Protein AF-A0A914EEK0-F1 (afdb_monomer_lite)

Radius of gyration: 25.89 Å; chains: 1; bounding box: 64×59×65 Å

InterPro domains:
  IPR036259 MFS transporter superfamily [SSF103473] (2-181)
  IPR039672 Lactose permease-like [PTHR11328] (1-134)

Foldseek 3Di:
DVLVVLVLVLVLLVVLLVVVLVVVVVDDDDQDDDPVCV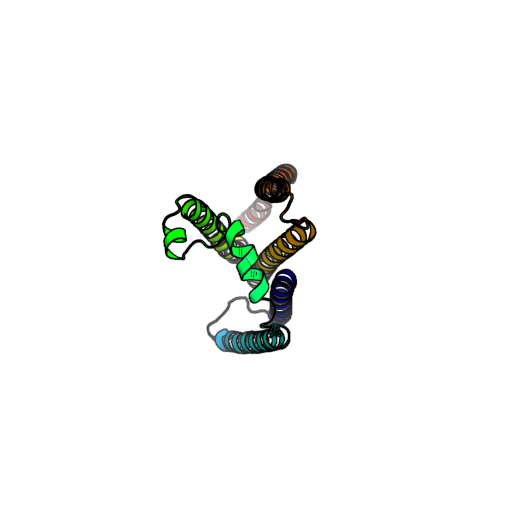VVVVVNVVVNVVSVVVSVVVVVVVPPDDPDPPVVVVVVVVCVVCVVPDDQDPVNCVVDPVNVVVVVVVVVVVVVVVVVLVVQLVCCCPVVVDGSSVSSNVSSVVVSVVSVVVSVLVVVCVVQQPPPDVVCNPVNVVVVVCCVPVVVVVVVVVVVVVVVVVVVPPPDDDPVVVVVVVVVVVVVD

Organism: NCBI:txid290746

Secondary structure (DSSP, 8-state):
-HHHHHHHHHHHHHHHHHHHHHHHTTS-S--S--GGGHHHHHHHHHHHHHHHHHHHHHHHHH------TTSHHHHHHHTTTGGGTS---HHHHTT-HHHHHHHHHHHHHHHHHHHHHHHHHHHHHHTS---HHHHHHHHHHHHHHHHHHHHHHHHHHHHH-----TT-HHHHHHHHHHHHHHHHHHHHHHHHHHHHHHHHS-----TTHHHHHHHHHTT--

pLDDT: mean 72.22, std 12.51, range [45.25, 91.31]

Sequence (221 aa):
MNSFRYGFAVLANLVVFVFMYVFLNRSDVNDEIGPLDLIHFRNMGFIVVGLGLFMDTVFYSTTREPKDGRRLSRLNSISSDTSHLARMTWRDWFSQIPFYQVGLLYTFSRLFINVSQVYFPFYITLHLGLPKESGAFVYGAMSLMDKLTNGIAYQVIELLNPNCDPKTSDECGNFYRNIMVFVPGACVVLIVLVLLTFNAAQVGIRRREARSNDRQQLITE

Structure (mmCIF, N/CA/C/O backbone):
data_AF-A0A914EEK0-F1
#
_entry.id   AF-A0A914EEK0-F1
#
loop_
_atom_site.group_PDB
_atom_site.id
_atom_site.type_symbol
_atom_site.label_atom_id
_atom_site.label_alt_id
_atom_site.label_comp_id
_atom_site.label_asym_id
_atom_site.label_entity_id
_atom_site.label_seq_id
_atom_site.pdbx_PDB_ins_code
_atom_site.Cartn_x
_atom_site.Cartn_y
_atom_site.Cartn_z
_atom_site.occupancy
_atom_site.B_iso_or_equiv
_atom_site.auth_seq_id
_atom_site.auth_comp_id
_atom_site.auth_asym_id
_atom_site.auth_atom_id
_atom_site.pdbx_PDB_model_num
ATOM 1 N N . MET A 1 1 ? 5.422 -14.873 -13.739 1.00 56.59 1 MET A N 1
ATOM 2 C CA . MET A 1 1 ? 5.526 -15.610 -12.444 1.00 56.59 1 MET A CA 1
ATOM 3 C C . MET A 1 1 ? 5.447 -14.656 -11.257 1.00 56.59 1 MET A C 1
ATOM 5 O O . MET A 1 1 ? 4.767 -14.984 -10.296 1.00 56.59 1 MET A O 1
ATOM 9 N N . ASN A 1 2 ? 6.079 -13.478 -11.319 1.00 64.06 2 ASN A N 1
ATOM 10 C CA . ASN A 1 2 ? 6.010 -12.484 -10.241 1.00 64.06 2 ASN A CA 1
ATOM 11 C C . ASN A 1 2 ? 4.595 -11.906 -10.046 1.00 64.06 2 ASN A C 1
ATOM 13 O O . ASN A 1 2 ? 4.118 -11.909 -8.916 1.00 64.06 2 ASN A O 1
ATOM 17 N N . SER A 1 3 ? 3.881 -11.531 -11.111 1.00 65.69 3 SER A N 1
ATOM 18 C CA . SER A 1 3 ? 2.456 -11.129 -11.085 1.00 65.69 3 SER A CA 1
ATOM 19 C C . SER A 1 3 ? 1.554 -12.079 -10.297 1.00 65.69 3 SER A C 1
ATOM 21 O O . SER A 1 3 ? 0.837 -11.648 -9.399 1.00 65.69 3 SER A O 1
ATOM 23 N N . PHE A 1 4 ? 1.639 -13.385 -10.566 1.00 68.44 4 PHE A N 1
ATOM 24 C CA . PHE A 1 4 ? 0.869 -14.398 -9.833 1.00 68.44 4 PHE A CA 1
ATOM 25 C C . PHE A 1 4 ? 1.185 -14.402 -8.328 1.00 68.44 4 PHE A C 1
ATOM 27 O O . PHE A 1 4 ? 0.270 -14.499 -7.514 1.00 68.44 4 PHE A O 1
ATOM 34 N N . ARG A 1 5 ? 2.459 -14.234 -7.938 1.00 71.19 5 ARG A N 1
ATOM 35 C CA . ARG A 1 5 ? 2.865 -14.152 -6.522 1.00 71.19 5 ARG A CA 1
ATOM 36 C C . ARG A 1 5 ? 2.263 -12.925 -5.829 1.00 71.19 5 ARG A C 1
ATOM 38 O O . ARG A 1 5 ? 1.743 -13.048 -4.722 1.00 71.19 5 ARG A O 1
ATOM 45 N N . TYR A 1 6 ? 2.283 -11.767 -6.490 1.00 72.31 6 TYR A N 1
ATOM 46 C CA . TYR A 1 6 ? 1.652 -10.548 -5.973 1.00 72.31 6 TYR A CA 1
ATOM 47 C C . TYR A 1 6 ? 0.123 -10.673 -5.901 1.00 72.31 6 TYR A C 1
ATOM 49 O O . TYR A 1 6 ? -0.468 -10.272 -4.901 1.00 72.31 6 TYR A O 1
ATOM 57 N N . GLY A 1 7 ? -0.513 -11.291 -6.901 1.00 73.19 7 GLY A N 1
ATOM 58 C CA . GLY A 1 7 ? -1.957 -11.537 -6.919 1.00 73.19 7 GLY A CA 1
ATOM 59 C C . GLY A 1 7 ? -2.431 -12.388 -5.737 1.00 73.19 7 GLY A C 1
ATOM 60 O O . GLY A 1 7 ? -3.391 -12.021 -5.060 1.00 73.19 7 GLY A O 1
ATOM 61 N N . PHE A 1 8 ? -1.714 -13.469 -5.415 1.00 72.00 8 PHE A N 1
ATOM 62 C CA . PHE A 1 8 ? -2.027 -14.287 -4.238 1.00 72.00 8 PHE A CA 1
ATOM 63 C C . PHE A 1 8 ? -1.824 -13.535 -2.920 1.00 72.00 8 PHE A C 1
ATOM 65 O O . PHE A 1 8 ? -2.651 -13.661 -2.018 1.00 72.00 8 PHE A O 1
ATOM 72 N N . ALA A 1 9 ? -0.779 -12.709 -2.808 1.00 70.56 9 ALA A N 1
ATOM 73 C CA . ALA A 1 9 ? -0.567 -11.887 -1.618 1.00 70.56 9 ALA A CA 1
ATOM 74 C C . ALA A 1 9 ? -1.720 -10.889 -1.403 1.00 70.56 9 ALA A C 1
ATOM 76 O O . ALA A 1 9 ? -2.194 -10.719 -0.280 1.00 70.56 9 ALA A O 1
ATOM 77 N N . VAL A 1 10 ? -2.211 -10.252 -2.467 1.00 74.44 10 VAL A N 1
ATOM 78 C CA . VAL A 1 10 ? -3.373 -9.351 -2.406 1.00 74.44 10 VAL A CA 1
ATOM 79 C C . VAL A 1 10 ? -4.637 -10.112 -1.995 1.00 74.44 10 VAL A C 1
ATOM 81 O O . VAL A 1 10 ? -5.340 -9.670 -1.086 1.00 74.44 10 VAL A O 1
ATOM 84 N N . LEU A 1 11 ? -4.888 -11.281 -2.595 1.00 77.75 11 LEU A N 1
ATOM 85 C CA . LEU A 1 11 ? -6.045 -12.122 -2.277 1.00 77.75 11 LEU A CA 1
ATOM 86 C C . LEU A 1 11 ? -6.043 -12.569 -0.809 1.00 77.75 11 LEU A C 1
ATOM 88 O O . LEU A 1 11 ? -7.063 -12.457 -0.134 1.00 77.75 11 LEU A O 1
ATOM 92 N N . ALA A 1 12 ? -4.894 -13.008 -0.291 1.00 74.69 12 ALA A N 1
ATOM 93 C CA . ALA A 1 12 ? -4.752 -13.406 1.107 1.00 74.69 12 ALA A CA 1
ATOM 94 C C . ALA A 1 12 ? -5.076 -12.247 2.064 1.00 74.69 12 ALA A C 1
ATOM 96 O O . ALA A 1 12 ? -5.812 -12.427 3.032 1.00 74.69 12 ALA A O 1
ATOM 97 N N . ASN A 1 13 ? -4.593 -11.038 1.765 1.00 76.12 13 ASN A N 1
ATOM 98 C CA . ASN A 1 13 ? -4.900 -9.855 2.567 1.00 76.12 13 ASN A CA 1
ATOM 99 C C . ASN A 1 13 ? -6.389 -9.479 2.520 1.00 76.12 13 ASN A C 1
ATOM 101 O O . ASN A 1 13 ? -6.947 -9.096 3.547 1.00 76.12 13 ASN A O 1
ATOM 105 N N . LEU A 1 14 ? -7.039 -9.628 1.362 1.00 79.25 14 LEU A N 1
ATOM 106 C CA . LEU A 1 14 ? -8.470 -9.369 1.200 1.00 79.25 14 LEU A CA 1
ATOM 107 C C . LEU A 1 14 ? -9.323 -10.366 1.995 1.00 79.25 14 LEU A C 1
ATOM 109 O O . LEU A 1 14 ? -10.253 -9.954 2.686 1.00 79.25 14 LEU A O 1
ATOM 113 N N . VAL A 1 15 ? -8.970 -11.654 1.968 1.00 78.44 15 VAL A N 1
ATOM 114 C CA . VAL A 1 15 ? -9.644 -12.688 2.772 1.00 78.44 15 VAL A CA 1
ATOM 115 C C . VAL A 1 15 ? -9.501 -12.395 4.267 1.00 78.44 15 VAL A C 1
ATOM 117 O O . VAL A 1 15 ? -10.496 -12.433 4.988 1.00 78.44 15 VAL A O 1
ATOM 120 N N . VAL A 1 16 ? -8.296 -12.042 4.730 1.00 76.56 16 VAL A N 1
ATOM 121 C CA . VAL A 1 16 ? -8.055 -11.685 6.139 1.00 76.56 16 VAL A CA 1
ATOM 122 C C . VAL A 1 16 ? -8.872 -10.457 6.552 1.00 76.56 16 VAL A C 1
ATOM 124 O O . VAL A 1 16 ? -9.467 -10.460 7.627 1.00 76.56 16 VAL A O 1
ATOM 127 N N . PHE A 1 17 ? -8.955 -9.430 5.702 1.00 76.69 17 PHE A N 1
ATOM 128 C CA . PHE A 1 17 ? -9.753 -8.237 5.990 1.00 76.69 17 PHE A CA 1
ATOM 129 C C . PHE A 1 17 ? -11.253 -8.534 6.073 1.00 76.69 17 PHE A C 1
ATOM 131 O O . PHE A 1 17 ? -11.890 -8.134 7.043 1.00 76.69 17 PHE A O 1
ATOM 138 N N . VAL A 1 18 ? -11.816 -9.247 5.089 1.00 79.69 18 VAL A N 1
ATOM 139 C CA . VAL A 1 18 ? -13.245 -9.606 5.081 1.00 79.69 18 VAL A CA 1
ATOM 140 C C . VAL A 1 18 ? -13.587 -10.438 6.313 1.00 79.69 18 VAL A C 1
ATOM 142 O O . VAL A 1 18 ? -14.597 -10.189 6.968 1.00 79.69 18 VAL A O 1
ATOM 145 N N . PHE A 1 19 ? -12.719 -11.383 6.669 1.00 75.25 19 PHE A N 1
ATOM 146 C CA . PHE A 1 19 ? -12.900 -12.203 7.858 1.00 75.25 19 PHE A CA 1
ATOM 147 C C . PHE A 1 19 ? -12.863 -11.370 9.148 1.00 75.25 19 PHE A C 1
ATOM 149 O O . PHE A 1 19 ? -13.765 -11.485 9.977 1.00 75.25 19 PHE A O 1
ATOM 156 N N . MET A 1 20 ? -11.868 -10.486 9.293 1.00 71.44 20 MET A N 1
ATOM 157 C CA . MET A 1 20 ? -11.759 -9.575 10.438 1.00 71.44 20 MET A CA 1
ATOM 158 C C . MET A 1 20 ? -12.983 -8.656 10.543 1.00 71.44 20 MET A C 1
ATOM 160 O O . MET A 1 20 ? -13.513 -8.466 11.633 1.00 71.44 20 MET A O 1
ATOM 164 N N . TYR A 1 21 ? -13.461 -8.114 9.421 1.00 73.25 21 TYR A N 1
ATOM 165 C CA . TYR A 1 21 ? -14.622 -7.225 9.378 1.00 73.25 21 TYR A CA 1
ATOM 166 C C . TYR A 1 21 ? -15.912 -7.930 9.810 1.00 73.25 21 TYR A C 1
ATOM 168 O O . TYR A 1 21 ? -16.630 -7.434 10.676 1.00 73.25 21 TYR A O 1
ATOM 176 N N . VAL A 1 22 ? -16.184 -9.115 9.253 1.00 74.50 22 VAL A N 1
ATOM 177 C CA . VAL A 1 22 ? -17.356 -9.927 9.621 1.00 74.50 22 VAL A CA 1
ATOM 178 C C . VAL A 1 22 ? -17.329 -10.291 11.105 1.00 74.50 22 VAL A C 1
ATOM 180 O O . VAL A 1 22 ? -18.378 -10.349 11.742 1.00 74.50 22 VAL A O 1
ATOM 183 N N . PHE A 1 23 ? -16.140 -10.522 11.659 1.00 69.19 23 PHE A N 1
ATOM 184 C CA . PHE A 1 23 ? -15.970 -10.855 13.065 1.00 69.19 23 PHE A CA 1
ATOM 185 C C . PHE A 1 23 ? -16.118 -9.645 14.003 1.00 69.19 23 PHE A C 1
ATOM 187 O O . PHE A 1 23 ? -16.791 -9.748 15.028 1.00 69.19 23 PHE A O 1
ATOM 194 N N . LEU A 1 24 ? -15.537 -8.494 13.651 1.00 66.44 24 LEU A N 1
ATOM 195 C CA . LEU A 1 24 ? -15.696 -7.250 14.414 1.00 66.44 24 LEU A CA 1
ATOM 196 C C . LEU A 1 24 ? -17.170 -6.840 14.474 1.00 66.44 24 LEU A C 1
ATOM 198 O O . LEU A 1 24 ? -17.679 -6.609 15.557 1.00 66.44 24 LEU A O 1
ATOM 202 N N . ASN A 1 25 ? -17.893 -6.935 13.355 1.00 67.31 25 ASN A N 1
ATOM 203 C CA . ASN A 1 25 ? -19.335 -6.669 13.302 1.00 67.31 25 ASN A CA 1
ATOM 204 C C . ASN A 1 25 ? -20.200 -7.707 14.059 1.00 67.31 25 ASN A C 1
ATOM 206 O O . ASN A 1 25 ? -21.411 -7.543 14.181 1.00 67.31 25 ASN A O 1
ATOM 210 N N . ARG A 1 26 ? -19.607 -8.818 14.522 1.00 65.56 26 ARG A N 1
ATOM 211 C CA . ARG A 1 26 ? -20.251 -9.839 15.370 1.00 65.56 26 ARG A CA 1
ATOM 212 C C . ARG A 1 26 ? -19.930 -9.657 16.859 1.00 65.56 26 ARG A C 1
ATOM 214 O O . ARG A 1 26 ? -20.478 -10.404 17.665 1.00 65.56 26 ARG A O 1
ATOM 221 N N . SER A 1 27 ? -19.032 -8.739 17.219 1.00 60.56 27 SER A N 1
ATOM 222 C CA . SER A 1 27 ? -18.606 -8.511 18.603 1.00 60.56 27 SER A CA 1
ATOM 223 C C . SER A 1 27 ? -19.516 -7.457 19.241 1.00 60.56 27 SER A C 1
ATOM 225 O O . SER A 1 27 ? -19.484 -6.292 18.873 1.00 60.56 27 SER A O 1
ATOM 227 N N . ASP A 1 28 ? -20.385 -7.886 20.150 1.00 54.97 28 ASP A N 1
ATOM 228 C CA . ASP A 1 28 ? -21.486 -7.085 20.694 1.00 54.97 28 ASP A CA 1
ATOM 229 C C . ASP A 1 28 ? -20.993 -5.941 21.617 1.00 54.97 28 ASP A C 1
ATOM 231 O O . ASP A 1 28 ? -20.327 -6.177 22.626 1.00 54.97 28 ASP A O 1
ATOM 235 N N . VAL A 1 29 ? -21.306 -4.702 21.221 1.00 54.91 29 VAL A N 1
ATOM 236 C CA . VAL A 1 29 ? -21.584 -3.471 21.998 1.00 54.91 29 VAL A CA 1
ATOM 237 C C . VAL A 1 29 ? -21.022 -3.387 23.432 1.00 54.91 29 VAL A C 1
ATOM 239 O O . VAL A 1 29 ? -21.777 -3.253 24.388 1.00 54.91 29 VAL A O 1
ATOM 242 N N . ASN A 1 30 ? -19.698 -3.370 23.608 1.00 51.66 30 ASN A N 1
ATOM 243 C CA . ASN A 1 30 ? -19.064 -2.721 24.765 1.00 51.66 30 ASN A CA 1
ATOM 244 C C . ASN A 1 30 ? -17.777 -2.017 24.308 1.00 51.66 30 ASN A C 1
ATOM 246 O O . ASN A 1 30 ? -16.864 -2.626 23.744 1.00 51.66 30 ASN A O 1
ATOM 250 N N . ASP A 1 31 ? -17.744 -0.699 24.483 1.00 56.97 31 ASP A N 1
ATOM 251 C CA . ASP A 1 31 ? -16.863 0.224 23.758 1.00 56.97 31 ASP A CA 1
ATOM 252 C C . ASP A 1 31 ? -15.428 0.334 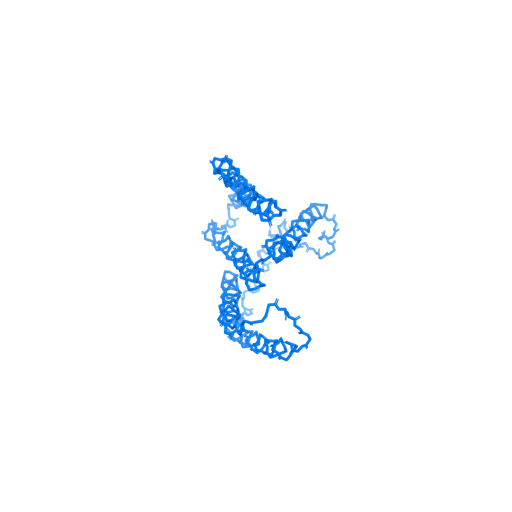24.316 1.00 56.97 31 ASP A C 1
ATOM 254 O O . ASP A 1 31 ? -14.661 1.201 23.907 1.00 56.97 31 ASP A O 1
ATOM 258 N N . GLU A 1 32 ? -15.003 -0.574 25.196 1.00 55.09 32 GLU A N 1
ATOM 259 C CA . GLU A 1 32 ? -13.646 -0.577 25.753 1.00 55.09 32 GLU A CA 1
ATOM 260 C C . GLU A 1 32 ? -13.038 -1.979 25.689 1.00 55.09 32 GLU A C 1
ATOM 262 O O . GLU A 1 32 ? -13.533 -2.920 26.304 1.00 55.09 32 GLU A O 1
ATOM 267 N N . ILE A 1 33 ? -11.951 -2.119 24.919 1.00 57.31 33 ILE A N 1
ATOM 268 C CA . ILE A 1 33 ? -11.165 -3.358 24.856 1.00 57.31 33 ILE A CA 1
ATOM 269 C C . ILE A 1 33 ? -10.532 -3.568 26.230 1.00 57.31 33 ILE A C 1
ATOM 271 O O . ILE A 1 33 ? -9.571 -2.889 26.596 1.00 57.31 33 ILE A O 1
ATOM 275 N N . GLY A 1 34 ? -11.084 -4.508 26.990 1.00 65.25 34 GLY A N 1
ATOM 276 C CA . GLY A 1 34 ? -10.555 -4.912 28.285 1.00 65.25 34 GLY A CA 1
ATOM 277 C C . GLY A 1 34 ? -9.534 -6.049 28.162 1.00 65.25 34 GLY A C 1
ATOM 278 O O . GLY A 1 34 ? -9.473 -6.743 27.147 1.00 65.25 34 GLY A O 1
ATOM 279 N N . PRO A 1 35 ? -8.775 -6.345 29.230 1.00 62.19 35 PRO A N 1
ATOM 280 C CA . PRO A 1 35 ? -7.904 -7.524 29.294 1.00 62.19 35 PRO A CA 1
ATOM 281 C C . PRO A 1 35 ? -8.668 -8.857 29.156 1.00 62.19 35 PRO A C 1
ATOM 283 O O . PRO A 1 35 ? -8.051 -9.900 28.946 1.00 62.19 35 PRO A O 1
ATOM 286 N N . LEU A 1 36 ? -10.004 -8.835 29.243 1.00 62.59 36 LEU A N 1
ATOM 287 C CA . LEU A 1 36 ? -10.874 -9.988 29.008 1.00 62.59 36 LEU A CA 1
ATOM 288 C C . LEU A 1 36 ? -10.973 -10.374 27.514 1.00 62.59 36 LEU A C 1
ATOM 290 O O . LEU A 1 36 ? -11.189 -11.545 27.205 1.00 62.59 36 LEU A O 1
ATOM 294 N N . ASP A 1 37 ? -10.708 -9.443 26.587 1.00 67.00 37 ASP A N 1
ATOM 295 C CA . ASP A 1 37 ? -10.732 -9.690 25.132 1.00 67.00 37 ASP A CA 1
ATOM 296 C C . ASP A 1 37 ? -9.499 -10.451 24.620 1.00 67.00 37 ASP A C 1
ATOM 298 O O . ASP A 1 37 ? -9.421 -10.843 23.450 1.00 67.00 37 ASP A O 1
ATOM 302 N N . LEU A 1 38 ? -8.535 -10.723 25.504 1.00 70.75 38 LEU A N 1
ATOM 303 C CA . LEU A 1 38 ? -7.314 -11.465 25.197 1.00 70.75 38 LEU A CA 1
ATOM 304 C C . LEU A 1 38 ? -7.617 -12.857 24.618 1.00 70.75 38 LEU A C 1
ATOM 306 O O . LEU A 1 38 ? -6.893 -13.349 23.750 1.00 70.75 38 LEU A O 1
ATOM 310 N N . ILE A 1 39 ? -8.706 -13.488 25.074 1.00 71.88 39 ILE A N 1
ATOM 311 C CA . ILE A 1 39 ? -9.133 -14.804 24.585 1.00 71.88 39 ILE A CA 1
ATOM 312 C C . ILE A 1 39 ? -9.591 -14.740 23.122 1.00 71.88 39 ILE A C 1
ATOM 314 O O . ILE A 1 39 ? -9.257 -15.620 22.326 1.00 71.88 39 ILE A O 1
ATOM 318 N N . HIS A 1 40 ? -10.285 -13.665 22.746 1.00 69.00 40 HIS A N 1
ATOM 319 C CA . HIS A 1 40 ? -10.754 -13.432 21.387 1.00 69.00 40 HIS A CA 1
ATOM 320 C C . HIS A 1 40 ? -9.582 -13.086 20.464 1.00 69.00 40 HIS A C 1
ATOM 322 O O . HIS A 1 40 ? -9.454 -13.681 19.394 1.00 69.00 40 HIS A O 1
ATOM 328 N N . PHE A 1 41 ? -8.654 -12.239 20.921 1.00 72.19 41 PHE A N 1
ATOM 329 C CA . PHE A 1 41 ? -7.415 -11.928 20.198 1.00 72.19 41 PHE A CA 1
ATOM 330 C C . PHE A 1 41 ? -6.540 -13.161 19.953 1.00 72.19 41 PHE A C 1
ATOM 332 O O . PHE A 1 41 ? -5.997 -13.343 18.862 1.00 72.19 41 PHE A O 1
ATOM 339 N N . ARG A 1 42 ? -6.426 -14.050 20.945 1.00 78.75 42 ARG A N 1
ATOM 340 C CA . ARG A 1 42 ? -5.666 -15.296 20.808 1.00 78.75 42 ARG A CA 1
ATOM 341 C C . ARG A 1 42 ? -6.288 -16.236 19.776 1.00 78.75 42 ARG A C 1
ATOM 343 O O . ARG A 1 42 ? -5.569 -16.777 18.937 1.00 78.75 42 ARG A O 1
ATOM 350 N N . ASN A 1 43 ? -7.610 -16.407 19.807 1.00 74.25 43 ASN A N 1
ATOM 351 C CA . ASN A 1 43 ? -8.321 -17.230 18.827 1.00 74.25 43 ASN A CA 1
ATOM 352 C C . ASN A 1 43 ? -8.193 -16.653 17.407 1.00 74.25 43 ASN A C 1
ATOM 354 O O . ASN A 1 43 ? -7.994 -17.411 16.460 1.00 74.25 43 ASN A O 1
ATOM 358 N N . MET A 1 44 ? -8.203 -15.323 17.265 1.00 70.00 44 MET A N 1
ATOM 359 C CA . MET A 1 44 ? -7.896 -14.647 15.998 1.00 70.00 44 MET A CA 1
ATOM 360 C C . MET A 1 44 ? -6.484 -14.960 15.507 1.00 70.00 44 MET A C 1
ATOM 362 O O . MET A 1 44 ? -6.306 -15.311 14.342 1.00 70.00 44 MET A O 1
ATOM 366 N N . GLY A 1 45 ? -5.488 -14.903 16.396 1.00 78.19 45 GLY A N 1
ATOM 367 C CA . GLY A 1 45 ? -4.109 -15.267 16.072 1.00 78.19 45 GLY A CA 1
ATOM 368 C C . GLY A 1 45 ? -3.998 -16.681 15.499 1.00 78.19 45 GLY A C 1
ATOM 369 O O . GLY A 1 45 ? -3.393 -16.868 14.446 1.00 78.19 45 GLY A O 1
ATOM 370 N N . PHE A 1 46 ? -4.645 -17.668 16.127 1.00 81.44 46 PHE A N 1
ATOM 371 C CA . PHE A 1 46 ? -4.646 -19.046 15.625 1.00 81.44 46 PHE A CA 1
ATOM 372 C C . PHE A 1 46 ? -5.309 -19.190 14.251 1.00 81.44 46 PHE A C 1
ATOM 374 O O . PHE A 1 46 ? -4.784 -19.910 13.403 1.00 81.44 46 PHE A O 1
ATOM 381 N N . ILE A 1 47 ? -6.421 -18.491 14.004 1.00 77.94 47 ILE A N 1
ATOM 382 C CA . ILE A 1 47 ? -7.108 -18.523 12.703 1.00 77.94 47 ILE A CA 1
ATOM 383 C C . ILE A 1 47 ? -6.233 -17.900 11.611 1.00 77.94 47 ILE A C 1
ATOM 385 O O . ILE A 1 47 ? -6.070 -18.493 10.546 1.00 77.94 47 ILE A O 1
ATOM 389 N N . VAL A 1 48 ? -5.638 -16.733 11.877 1.00 78.69 48 VAL A N 1
ATOM 390 C CA . VAL A 1 48 ? -4.757 -16.041 10.923 1.00 78.69 48 VAL A CA 1
ATOM 391 C C . VAL A 1 48 ? -3.532 -16.894 10.599 1.00 78.69 48 VAL A C 1
ATOM 393 O O . VAL A 1 48 ? -3.176 -17.030 9.430 1.00 78.69 48 VAL A O 1
ATOM 396 N N . VAL A 1 49 ? -2.918 -17.517 11.609 1.00 84.69 49 VAL A N 1
ATOM 397 C CA . VAL A 1 49 ? -1.788 -18.435 11.414 1.00 84.69 49 VAL A CA 1
ATOM 398 C C . VAL A 1 49 ? -2.214 -19.659 10.604 1.00 84.69 49 VAL A C 1
ATOM 400 O O . VAL A 1 49 ? -1.545 -19.997 9.631 1.00 84.69 49 VAL A O 1
ATOM 403 N N . GLY A 1 50 ? -3.340 -20.293 10.943 1.00 84.62 50 GLY A N 1
ATOM 404 C CA . GLY A 1 50 ? -3.856 -21.453 10.212 1.00 84.62 50 GLY A CA 1
ATOM 405 C C . GLY A 1 50 ? -4.139 -21.147 8.739 1.00 84.62 50 GLY A C 1
ATOM 406 O O . GLY A 1 50 ? -3.721 -21.897 7.859 1.00 84.62 50 GLY A O 1
ATOM 407 N N . LEU A 1 51 ? -4.778 -20.008 8.455 1.00 79.62 51 LEU A N 1
ATOM 408 C CA . LEU A 1 51 ? -5.038 -19.553 7.089 1.00 79.62 51 LEU A CA 1
ATOM 409 C C . LEU A 1 51 ? -3.741 -19.198 6.342 1.00 79.62 51 LEU A C 1
ATOM 411 O O . LEU A 1 51 ? -3.609 -19.513 5.159 1.00 79.62 51 LEU A O 1
ATOM 415 N N . GLY A 1 52 ? -2.780 -18.572 7.026 1.00 78.94 52 GLY A N 1
ATOM 416 C CA . GLY A 1 52 ? -1.463 -18.258 6.473 1.00 78.94 52 GLY A CA 1
ATOM 417 C C . GLY A 1 52 ? -0.697 -19.514 6.057 1.00 78.94 52 GLY A C 1
ATOM 418 O O . GLY A 1 52 ? -0.214 -19.586 4.931 1.00 78.94 52 GLY A O 1
ATOM 419 N N . LEU A 1 53 ? -0.666 -20.533 6.920 1.00 84.19 53 LEU A N 1
ATOM 420 C CA . LEU A 1 53 ? -0.043 -21.831 6.633 1.00 84.19 53 LEU A CA 1
ATOM 421 C C . LEU A 1 53 ? -0.748 -22.573 5.493 1.00 84.19 53 LEU A C 1
ATOM 423 O O . LEU A 1 53 ? -0.092 -23.187 4.649 1.00 84.19 53 LEU A O 1
ATOM 427 N N . PHE A 1 54 ? -2.079 -22.494 5.435 1.00 84.12 54 PHE A N 1
ATOM 428 C CA . PHE A 1 54 ? -2.848 -23.051 4.327 1.00 84.12 54 PHE A CA 1
ATOM 429 C C . PHE A 1 54 ? -2.454 -22.403 2.992 1.00 84.12 54 PHE A C 1
ATOM 431 O O . PHE A 1 54 ? -2.133 -23.109 2.035 1.00 84.12 54 PHE A O 1
ATOM 438 N N . MET A 1 55 ? -2.408 -21.068 2.936 1.00 76.56 55 MET A N 1
ATOM 439 C CA . MET A 1 55 ? -2.017 -20.346 1.721 1.00 76.56 55 MET A CA 1
ATOM 440 C C . MET A 1 55 ? -0.554 -20.581 1.333 1.00 76.56 55 MET A C 1
ATOM 442 O O . MET A 1 55 ? -0.265 -20.733 0.147 1.00 76.56 55 MET A O 1
ATOM 446 N N . ASP A 1 56 ? 0.356 -20.677 2.303 1.00 78.81 56 ASP A N 1
ATOM 447 C CA . ASP A 1 56 ? 1.764 -21.010 2.055 1.00 78.81 56 ASP A CA 1
ATOM 448 C C . ASP A 1 56 ? 1.917 -22.419 1.456 1.00 78.81 56 ASP A C 1
ATOM 450 O O . ASP A 1 56 ? 2.625 -22.619 0.469 1.00 78.81 56 ASP A O 1
ATOM 454 N N . THR A 1 57 ? 1.147 -23.389 1.957 1.00 82.69 57 THR A N 1
ATOM 455 C CA . THR A 1 57 ? 1.125 -24.760 1.418 1.00 82.69 57 THR A CA 1
ATOM 456 C C . THR A 1 57 ? 0.607 -24.797 -0.023 1.00 82.69 57 THR A C 1
ATOM 458 O O . THR A 1 57 ? 1.173 -25.489 -0.879 1.00 82.69 57 THR A O 1
ATOM 461 N N . VAL A 1 58 ? -0.451 -24.032 -0.323 1.00 81.94 58 VAL A N 1
ATOM 462 C CA . VAL A 1 58 ? -0.978 -23.876 -1.691 1.00 81.94 58 VAL A CA 1
ATOM 463 C C . VAL A 1 58 ? 0.077 -23.252 -2.600 1.00 81.94 58 VAL A C 1
ATOM 465 O O . VAL A 1 58 ? 0.278 -23.726 -3.722 1.00 81.94 58 VAL A O 1
ATOM 468 N N . PHE A 1 59 ? 0.785 -22.229 -2.121 1.00 74.69 59 PHE A N 1
ATOM 469 C CA . PHE A 1 59 ? 1.843 -21.574 -2.875 1.00 74.69 59 PHE A CA 1
ATOM 470 C C . PHE A 1 59 ? 2.994 -22.529 -3.178 1.00 74.69 59 PHE A C 1
ATOM 472 O O . PHE A 1 59 ? 3.325 -22.700 -4.347 1.00 74.69 59 PHE A O 1
ATOM 479 N N . TYR A 1 60 ? 3.523 -23.218 -2.163 1.00 78.62 60 TYR A N 1
ATOM 480 C CA . TYR A 1 60 ? 4.582 -24.216 -2.315 1.00 78.62 60 TYR A CA 1
ATOM 481 C C . TYR A 1 60 ? 4.198 -25.306 -3.325 1.00 78.62 60 TYR A C 1
ATOM 483 O O . TYR A 1 60 ? 4.995 -25.676 -4.186 1.00 78.62 60 TYR A O 1
ATOM 491 N N . SER A 1 61 ? 2.946 -25.766 -3.272 1.00 78.56 61 SER A N 1
ATOM 492 C CA . SER A 1 61 ? 2.426 -26.781 -4.195 1.00 78.56 61 SER A CA 1
ATOM 493 C C . SER A 1 61 ? 2.269 -26.259 -5.631 1.00 78.56 61 SER A C 1
ATOM 495 O O . SER A 1 61 ? 2.467 -27.012 -6.586 1.00 78.56 61 SER A O 1
ATOM 497 N N . THR A 1 62 ? 1.929 -24.976 -5.795 1.00 75.94 62 THR A N 1
ATOM 498 C CA . THR A 1 62 ? 1.679 -24.335 -7.099 1.00 75.94 62 THR A CA 1
ATOM 499 C C . THR A 1 62 ? 2.971 -23.885 -7.778 1.00 75.94 62 THR A C 1
ATOM 501 O O . THR A 1 62 ? 3.119 -24.038 -8.992 1.00 75.94 62 THR A O 1
ATOM 504 N N . THR A 1 63 ? 3.945 -23.368 -7.025 1.00 72.50 63 THR A N 1
ATOM 505 C CA . THR A 1 63 ? 5.277 -23.040 -7.547 1.00 72.50 63 THR A CA 1
ATOM 506 C C . THR A 1 63 ? 6.124 -24.301 -7.675 1.00 72.50 63 THR A C 1
ATOM 508 O O . THR A 1 63 ? 7.100 -24.495 -6.956 1.00 72.50 63 THR A O 1
ATOM 511 N N . ARG A 1 64 ? 5.774 -25.170 -8.628 1.00 58.16 64 ARG A N 1
ATOM 512 C CA . ARG A 1 64 ? 6.696 -26.206 -9.097 1.00 58.16 64 ARG A CA 1
ATOM 513 C C . ARG A 1 64 ? 7.801 -25.550 -9.910 1.00 58.16 64 ARG A C 1
ATOM 515 O O . ARG A 1 64 ? 7.578 -25.079 -11.023 1.00 58.16 64 ARG A O 1
ATOM 522 N N . GLU A 1 65 ? 8.998 -25.531 -9.345 1.00 61.00 65 GLU A N 1
ATOM 523 C CA . GLU A 1 65 ? 10.188 -25.072 -10.050 1.00 61.00 65 GLU A CA 1
ATOM 524 C C . GLU A 1 65 ? 10.494 -26.012 -11.236 1.00 61.00 65 GLU A C 1
ATOM 526 O O . GLU A 1 65 ? 10.510 -27.238 -11.063 1.00 61.00 65 GLU A O 1
ATOM 531 N N . PRO A 1 66 ? 10.723 -25.483 -12.454 1.00 59.53 66 PRO A N 1
ATOM 532 C CA . PRO A 1 66 ? 11.074 -26.306 -13.604 1.00 59.53 66 PRO A CA 1
ATOM 533 C C . PRO A 1 66 ? 12.469 -26.918 -13.406 1.00 59.53 66 PRO A C 1
ATOM 535 O O . PRO A 1 66 ? 13.489 -26.236 -13.483 1.00 59.53 66 PRO A O 1
ATOM 538 N N . LYS A 1 67 ? 12.512 -28.234 -13.172 1.00 61.75 67 LYS A N 1
ATOM 539 C CA . LYS A 1 67 ? 13.740 -29.041 -13.157 1.00 61.75 67 LYS A CA 1
ATOM 540 C C . LYS A 1 67 ? 14.217 -29.280 -14.590 1.00 61.75 67 LYS A C 1
ATOM 542 O O . LYS A 1 67 ? 13.967 -30.349 -15.136 1.00 61.75 67 LYS A O 1
ATOM 547 N N . ASP A 1 68 ? 14.885 -28.311 -15.211 1.00 50.91 68 ASP A N 1
ATOM 548 C CA . ASP A 1 68 ? 15.496 -28.549 -16.524 1.00 50.91 68 ASP A CA 1
ATOM 549 C C . ASP A 1 68 ? 16.935 -28.019 -16.600 1.00 50.91 68 ASP A C 1
ATOM 551 O O . ASP A 1 68 ? 17.212 -26.866 -16.934 1.00 50.91 68 ASP A O 1
ATOM 555 N N . GLY A 1 69 ? 17.884 -28.912 -16.300 1.00 54.34 69 GLY A N 1
ATOM 556 C CA . GLY A 1 69 ? 19.333 -28.690 -16.391 1.00 54.34 69 GLY A CA 1
ATOM 557 C C . GLY A 1 69 ? 19.874 -28.569 -17.823 1.00 54.34 69 GLY A C 1
ATOM 558 O O . GLY A 1 69 ? 21.085 -28.564 -18.019 1.00 54.34 69 GLY A O 1
ATOM 559 N N . ARG A 1 70 ? 19.011 -28.460 -18.843 1.00 48.47 70 ARG A N 1
ATOM 560 C CA . ARG A 1 70 ? 19.405 -28.412 -20.264 1.00 48.47 70 ARG A CA 1
ATOM 561 C C . ARG A 1 70 ? 19.619 -26.995 -20.817 1.00 48.47 70 ARG A C 1
ATOM 563 O O . ARG A 1 70 ? 20.163 -26.840 -21.906 1.00 48.47 70 ARG A O 1
ATOM 570 N N . ARG A 1 71 ? 19.225 -25.951 -20.074 1.00 50.06 71 ARG A N 1
ATOM 571 C CA . ARG A 1 71 ? 19.340 -24.534 -20.492 1.00 50.06 71 ARG A CA 1
ATOM 572 C C . ARG A 1 71 ? 20.684 -23.881 -20.125 1.00 50.06 71 ARG A C 1
ATOM 574 O O . ARG A 1 71 ? 21.012 -22.831 -20.670 1.00 50.06 71 ARG A O 1
ATOM 581 N N . LEU A 1 72 ? 21.471 -24.512 -19.248 1.00 51.81 72 LEU A N 1
ATOM 582 C CA . LEU A 1 72 ? 22.735 -23.979 -18.718 1.00 51.81 72 LEU A CA 1
ATOM 583 C C . LEU A 1 72 ? 23.855 -23.923 -19.778 1.00 51.81 72 LEU A C 1
ATOM 585 O O . LEU A 1 72 ? 24.652 -22.991 -19.788 1.00 51.81 72 LEU A O 1
ATOM 589 N N . SER A 1 73 ? 23.875 -24.857 -20.735 1.00 45.88 73 SER A N 1
ATOM 590 C CA . SER A 1 73 ? 24.943 -24.941 -21.746 1.00 45.88 73 SER A CA 1
ATOM 591 C C . SER A 1 73 ? 24.868 -23.867 -22.842 1.00 45.88 73 SER A C 1
ATOM 593 O O . SER A 1 73 ? 25.897 -23.535 -23.417 1.00 45.88 73 SER A O 1
ATOM 595 N N . ARG A 1 74 ? 23.689 -23.281 -23.117 1.00 49.81 74 ARG A N 1
ATOM 596 C CA . ARG A 1 74 ? 23.548 -22.135 -24.050 1.00 49.81 74 ARG A CA 1
ATOM 597 C C . ARG A 1 74 ? 23.687 -20.773 -23.366 1.00 49.81 74 ARG A C 1
ATOM 599 O O . ARG A 1 74 ? 23.890 -19.772 -24.041 1.00 49.81 74 ARG A O 1
ATOM 606 N N . LEU A 1 75 ? 23.587 -20.732 -22.038 1.00 51.91 75 LEU A N 1
ATOM 607 C CA . LEU A 1 75 ? 23.809 -19.516 -21.255 1.00 51.91 75 LEU A CA 1
ATOM 608 C C . LEU A 1 75 ? 25.301 -19.186 -21.141 1.00 51.91 75 LEU A C 1
ATOM 610 O O . LEU A 1 75 ? 25.639 -18.013 -21.146 1.00 51.91 75 LEU A O 1
ATOM 614 N N . ASN A 1 76 ? 26.200 -20.178 -21.147 1.00 51.47 76 ASN A N 1
ATOM 615 C CA . ASN A 1 76 ? 27.647 -19.925 -21.099 1.00 51.47 76 ASN A CA 1
ATOM 616 C C . ASN A 1 76 ? 28.206 -19.226 -22.352 1.00 51.47 76 ASN A C 1
ATOM 618 O O . ASN A 1 76 ? 29.174 -18.486 -22.224 1.00 51.47 76 ASN A O 1
ATOM 622 N N . SER A 1 77 ? 27.603 -19.401 -23.534 1.00 46.28 77 SER A N 1
ATOM 623 C CA . SER A 1 77 ? 28.019 -18.683 -24.752 1.00 46.28 77 SER A CA 1
ATOM 624 C C . SER A 1 77 ? 27.375 -17.300 -24.898 1.00 46.28 77 SER A C 1
ATOM 626 O O . SER A 1 77 ? 27.882 -16.476 -25.640 1.00 46.28 77 SER A O 1
ATOM 628 N N . ILE A 1 78 ? 26.261 -17.041 -24.203 1.00 53.75 78 ILE A N 1
ATOM 629 C CA . ILE A 1 78 ? 25.615 -15.715 -24.128 1.00 53.75 78 ILE A CA 1
ATOM 630 C C . ILE A 1 78 ? 26.198 -14.892 -22.964 1.00 53.75 78 ILE A C 1
ATOM 632 O O . ILE A 1 78 ? 26.154 -13.668 -22.977 1.00 53.75 78 ILE A O 1
ATOM 636 N N . SER A 1 79 ? 26.793 -15.555 -21.969 1.00 49.47 79 SER A N 1
ATOM 637 C CA . SER A 1 79 ? 27.340 -14.922 -20.768 1.00 49.47 79 SER A CA 1
ATOM 638 C C . SER A 1 79 ? 28.646 -14.150 -20.998 1.00 49.47 79 SER A C 1
ATOM 640 O O . SER A 1 79 ? 29.039 -13.406 -20.098 1.00 49.47 79 SER A O 1
ATOM 642 N N . SER A 1 80 ? 29.318 -14.292 -22.148 1.00 49.97 80 SER A N 1
ATOM 643 C CA . SER A 1 80 ? 30.506 -13.487 -22.471 1.00 49.97 80 SER A CA 1
ATOM 644 C C . SER A 1 80 ? 30.144 -12.046 -22.836 1.00 49.97 80 SER A C 1
ATOM 646 O O . SER A 1 80 ? 30.808 -11.132 -22.355 1.00 49.97 80 SER A O 1
ATOM 648 N N . ASP A 1 81 ? 29.043 -11.826 -23.564 1.00 49.16 81 ASP A N 1
ATOM 649 C CA . ASP A 1 81 ? 28.671 -10.492 -24.066 1.00 49.16 81 ASP A CA 1
ATOM 650 C C . ASP A 1 81 ? 27.706 -9.734 -23.130 1.00 49.16 81 ASP A C 1
ATOM 652 O O . ASP A 1 81 ? 27.693 -8.506 -23.106 1.00 49.16 81 ASP A O 1
ATOM 656 N N . THR A 1 82 ? 26.961 -10.432 -22.260 1.00 50.75 82 THR A N 1
ATOM 657 C CA . THR A 1 82 ? 26.151 -9.810 -21.183 1.00 50.75 82 THR A CA 1
ATOM 658 C C . THR A 1 82 ? 26.927 -9.518 -19.893 1.00 50.75 82 THR A C 1
ATOM 660 O O . THR A 1 82 ? 26.353 -9.021 -18.920 1.00 50.75 82 THR A O 1
ATOM 663 N N . SER A 1 83 ? 28.229 -9.812 -19.863 1.00 45.25 83 SER A N 1
ATOM 664 C CA . SER A 1 83 ? 29.121 -9.525 -18.729 1.00 45.25 83 SER A CA 1
ATOM 665 C C . SER A 1 83 ? 29.161 -8.033 -18.357 1.00 45.25 83 SER A C 1
ATOM 667 O O . SER A 1 83 ? 29.396 -7.700 -17.198 1.00 45.25 83 SER A O 1
ATOM 669 N N . HIS A 1 84 ? 28.816 -7.142 -19.293 1.00 46.03 84 HIS A N 1
ATOM 670 C CA . HIS A 1 84 ? 28.715 -5.702 -19.051 1.00 46.03 84 HIS A CA 1
ATOM 671 C C . HIS A 1 84 ? 27.390 -5.232 -18.416 1.00 46.03 84 HIS A C 1
ATOM 673 O O . HIS A 1 84 ? 27.322 -4.078 -17.997 1.00 46.03 84 HIS A O 1
ATOM 679 N N . LEU A 1 85 ? 26.350 -6.081 -18.313 1.00 51.44 85 LEU A N 1
ATOM 680 C CA . LEU A 1 85 ? 25.032 -5.666 -17.796 1.00 51.44 85 LEU A CA 1
ATOM 681 C C . LEU A 1 85 ? 24.544 -6.332 -16.501 1.00 51.44 85 LEU A C 1
ATOM 683 O O . LEU A 1 85 ? 23.724 -5.712 -15.829 1.00 51.44 85 LEU A O 1
ATOM 687 N N . ALA A 1 86 ? 24.971 -7.534 -16.090 1.00 59.06 86 ALA A N 1
ATOM 688 C CA . ALA A 1 86 ? 24.365 -8.124 -14.883 1.00 59.06 86 ALA A CA 1
ATOM 689 C C . ALA A 1 86 ? 25.139 -9.281 -14.231 1.00 59.06 86 ALA A C 1
ATOM 691 O O . ALA A 1 86 ? 24.829 -10.451 -14.450 1.00 59.06 86 ALA A O 1
ATOM 692 N N . ARG A 1 87 ? 26.039 -8.953 -13.297 1.00 53.69 87 ARG A N 1
ATOM 693 C CA . ARG A 1 87 ? 26.147 -9.659 -12.003 1.00 53.69 87 ARG A CA 1
ATOM 694 C C . ARG A 1 87 ? 26.995 -8.836 -11.039 1.00 53.69 87 ARG A C 1
ATOM 696 O O . ARG A 1 87 ? 28.176 -9.096 -10.855 1.00 53.69 87 ARG A O 1
ATOM 703 N N . MET A 1 88 ? 26.385 -7.828 -10.420 1.00 60.12 88 MET A N 1
ATOM 704 C CA . MET A 1 88 ? 27.046 -7.143 -9.313 1.00 60.12 88 MET A CA 1
ATOM 705 C C . MET A 1 88 ? 27.186 -8.109 -8.143 1.00 60.12 88 MET A C 1
ATOM 707 O O . MET A 1 88 ? 26.199 -8.686 -7.672 1.00 60.12 88 MET A O 1
ATOM 711 N N . THR A 1 89 ? 28.417 -8.304 -7.689 1.00 73.56 89 THR A N 1
ATOM 712 C CA . THR A 1 89 ? 28.704 -9.100 -6.501 1.00 73.56 89 THR A CA 1
ATOM 713 C C . THR A 1 89 ? 28.056 -8.423 -5.292 1.00 73.56 89 THR A C 1
ATOM 715 O O . THR A 1 89 ? 27.936 -7.202 -5.254 1.00 73.56 89 THR A O 1
ATOM 718 N N . TRP A 1 90 ? 27.629 -9.177 -4.274 1.00 65.50 90 TRP A N 1
ATOM 719 C CA . TRP A 1 90 ? 26.959 -8.608 -3.087 1.00 65.50 90 TRP A CA 1
ATOM 720 C C . TRP A 1 90 ? 27.777 -7.493 -2.406 1.00 65.50 90 TRP A C 1
ATOM 722 O O . TRP A 1 90 ? 27.208 -6.564 -1.850 1.00 65.50 90 TRP A O 1
ATOM 732 N N . ARG A 1 91 ? 29.113 -7.541 -2.518 1.00 72.19 91 ARG A N 1
ATOM 733 C CA . ARG A 1 91 ? 30.023 -6.484 -2.050 1.00 72.19 91 ARG A CA 1
ATOM 734 C C . ARG A 1 91 ? 30.028 -5.237 -2.941 1.00 72.19 91 ARG A C 1
ATOM 736 O O . ARG A 1 91 ? 30.137 -4.136 -2.415 1.00 72.19 91 ARG A O 1
ATOM 743 N N . ASP A 1 92 ? 29.848 -5.399 -4.248 1.00 71.00 92 ASP A N 1
ATOM 744 C CA . ASP A 1 92 ? 29.792 -4.281 -5.199 1.00 71.00 92 ASP A CA 1
ATOM 745 C C . ASP A 1 92 ? 28.498 -3.483 -5.032 1.00 71.00 92 ASP A C 1
ATOM 747 O O . ASP A 1 92 ? 28.511 -2.260 -5.138 1.00 71.00 92 ASP A O 1
ATOM 751 N N . TRP A 1 93 ? 27.400 -4.155 -4.662 1.00 68.44 93 TRP A N 1
ATOM 752 C CA . TRP A 1 93 ? 26.139 -3.503 -4.294 1.00 68.44 93 TRP A CA 1
ATOM 753 C C . TRP A 1 93 ? 26.314 -2.490 -3.155 1.00 68.44 93 TRP A C 1
ATOM 755 O O . TRP A 1 93 ? 25.790 -1.381 -3.236 1.00 68.44 93 TRP A O 1
ATOM 765 N N . PHE A 1 94 ? 27.094 -2.831 -2.123 1.00 75.81 94 PHE A N 1
ATOM 766 C CA . PHE A 1 94 ? 27.355 -1.929 -0.994 1.00 75.81 94 PHE A CA 1
ATOM 767 C C . PHE A 1 94 ? 28.319 -0.784 -1.316 1.00 75.81 94 PHE A C 1
ATOM 769 O O . PHE A 1 94 ? 28.470 0.120 -0.497 1.00 75.81 94 PHE A O 1
ATOM 776 N N . SER A 1 95 ? 28.978 -0.790 -2.473 1.00 77.00 95 SER A N 1
ATOM 777 C CA . SER A 1 95 ? 29.912 0.276 -2.850 1.00 77.00 95 SER A CA 1
ATOM 778 C C . SER A 1 95 ? 29.253 1.369 -3.702 1.00 77.00 95 SER A C 1
ATOM 780 O O . SER A 1 95 ? 29.811 2.450 -3.877 1.00 77.00 95 SER A O 1
ATOM 782 N N . GLN A 1 96 ? 28.037 1.138 -4.203 1.00 78.81 96 GLN A N 1
ATOM 783 C CA . GLN A 1 96 ? 27.361 2.084 -5.087 1.00 78.81 96 GLN A CA 1
ATOM 784 C C . GLN A 1 96 ? 26.576 3.155 -4.321 1.00 78.81 96 GLN A C 1
ATOM 786 O O . GLN A 1 96 ? 25.576 2.877 -3.668 1.00 78.81 96 GLN A O 1
ATOM 791 N N . ILE A 1 97 ? 26.971 4.421 -4.476 1.00 80.50 97 ILE A N 1
ATOM 792 C CA . ILE A 1 97 ? 26.275 5.584 -3.891 1.00 80.50 97 ILE A CA 1
ATOM 793 C C . ILE A 1 97 ? 24.786 5.677 -4.309 1.00 80.50 97 ILE A C 1
ATOM 795 O O . ILE A 1 97 ? 23.952 5.921 -3.432 1.00 80.50 97 ILE A O 1
ATOM 799 N N . PRO A 1 98 ? 24.396 5.439 -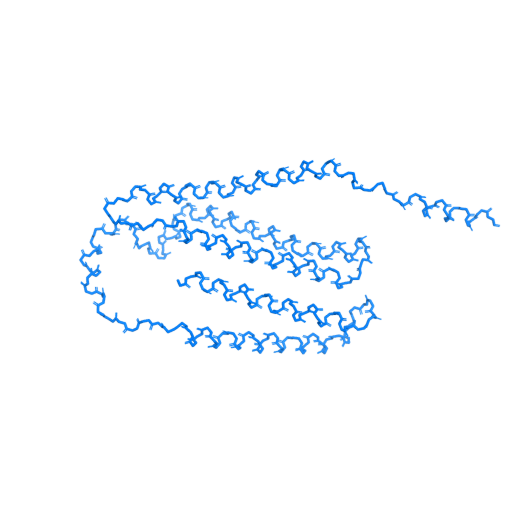5.582 1.00 80.69 98 PRO A N 1
ATOM 800 C CA . PRO A 1 98 ? 22.987 5.498 -5.994 1.00 80.69 98 PRO A CA 1
ATOM 801 C C . PRO A 1 98 ? 22.087 4.489 -5.267 1.00 80.69 98 PRO A C 1
ATOM 803 O O . PRO A 1 98 ? 20.915 4.770 -5.019 1.00 80.69 98 PRO A O 1
ATOM 806 N N . PHE A 1 99 ? 22.634 3.335 -4.868 1.00 82.94 99 PHE A N 1
ATOM 807 C CA . PHE A 1 99 ? 21.901 2.323 -4.108 1.00 82.94 99 PHE A CA 1
ATOM 808 C C . PHE A 1 99 ? 21.451 2.861 -2.744 1.00 82.94 99 PHE A C 1
ATOM 810 O O . PHE A 1 99 ? 20.290 2.698 -2.366 1.00 82.94 99 PHE A O 1
ATOM 817 N N . TYR A 1 100 ? 22.330 3.580 -2.039 1.00 86.06 100 TYR A N 1
ATOM 818 C CA . TYR A 1 100 ? 21.988 4.199 -0.758 1.00 86.06 100 TYR A CA 1
ATOM 819 C C . TYR A 1 100 ? 20.965 5.321 -0.907 1.00 86.06 100 TYR A C 1
ATOM 821 O O . TYR A 1 100 ? 20.085 5.434 -0.062 1.00 86.06 100 TYR A O 1
ATOM 829 N N . GLN A 1 101 ? 21.032 6.125 -1.974 1.00 83.81 101 GLN A N 1
ATOM 830 C CA . GLN A 1 101 ? 20.051 7.191 -2.213 1.00 83.81 101 GLN A CA 1
ATOM 831 C C . GLN A 1 101 ? 18.640 6.624 -2.410 1.00 83.81 101 GLN A C 1
ATOM 833 O O . GLN A 1 101 ? 17.698 7.077 -1.759 1.00 83.81 101 GLN A O 1
ATOM 838 N N . VAL A 1 102 ? 18.500 5.593 -3.249 1.00 85.38 102 VAL A N 1
ATOM 839 C CA . VAL A 1 102 ? 17.212 4.919 -3.476 1.00 85.38 102 VAL A CA 1
ATOM 840 C C . VAL A 1 102 ? 16.744 4.192 -2.214 1.00 85.38 102 VAL A C 1
ATOM 842 O O . VAL A 1 102 ? 15.574 4.290 -1.849 1.00 85.38 102 VAL A O 1
ATOM 845 N N . GLY A 1 103 ? 17.649 3.506 -1.510 1.00 85.88 103 GLY A N 1
ATOM 846 C CA . GLY A 1 103 ? 17.333 2.807 -0.263 1.00 85.88 103 GLY A CA 1
ATOM 847 C C . GLY A 1 103 ? 16.880 3.751 0.853 1.00 85.88 103 GLY A C 1
ATOM 848 O O . GLY A 1 103 ? 15.903 3.469 1.549 1.00 85.88 103 GLY A O 1
ATOM 849 N N . LEU A 1 104 ? 17.543 4.898 0.995 1.00 88.88 104 LEU A N 1
ATOM 850 C CA . LEU A 1 104 ? 17.200 5.931 1.967 1.00 88.88 104 LEU A CA 1
ATOM 851 C C . LEU A 1 104 ? 15.856 6.577 1.624 1.00 88.88 104 LEU A C 1
ATOM 853 O O . LEU A 1 104 ? 14.995 6.664 2.498 1.00 88.88 104 LEU A O 1
ATOM 857 N N . LEU A 1 105 ? 15.633 6.940 0.356 1.00 87.75 105 LEU A N 1
ATOM 858 C CA . LEU A 1 105 ? 14.347 7.463 -0.111 1.00 87.75 105 LEU A CA 1
ATOM 859 C C . LEU A 1 105 ? 13.209 6.476 0.181 1.00 87.75 105 LEU A C 1
ATOM 861 O O . LEU A 1 105 ? 12.215 6.843 0.803 1.00 87.75 105 LEU A O 1
ATOM 865 N N . TYR A 1 106 ? 13.392 5.206 -0.186 1.00 85.69 106 TYR A N 1
ATOM 866 C CA . TYR A 1 106 ? 12.429 4.143 0.092 1.00 85.69 106 TYR A CA 1
ATOM 867 C C . TYR A 1 106 ? 12.163 3.973 1.595 1.00 85.69 106 TYR A C 1
ATOM 869 O O . TYR A 1 106 ? 11.014 3.808 2.005 1.00 85.69 106 TYR A O 1
ATOM 877 N N . THR A 1 107 ? 13.202 4.056 2.429 1.00 91.00 107 THR A N 1
ATOM 878 C CA . THR A 1 107 ? 13.074 3.943 3.890 1.00 91.00 107 THR A CA 1
ATOM 879 C C . THR A 1 107 ? 12.266 5.098 4.476 1.00 91.00 107 THR A C 1
ATOM 881 O O . THR A 1 107 ? 11.364 4.861 5.279 1.00 91.00 107 THR A O 1
ATOM 884 N N . PHE A 1 108 ? 12.516 6.336 4.045 1.00 89.31 108 PHE A N 1
ATOM 885 C CA . PHE A 1 108 ? 11.721 7.489 4.477 1.00 89.31 108 PHE A CA 1
ATOM 886 C C . PHE A 1 108 ? 10.264 7.391 4.020 1.00 89.31 108 PHE A C 1
ATOM 888 O O . PHE A 1 108 ? 9.360 7.641 4.818 1.00 89.31 108 PHE A O 1
ATOM 895 N N . SER A 1 109 ? 10.012 6.957 2.781 1.00 89.06 109 SER A N 1
ATOM 896 C CA . SER A 1 109 ? 8.648 6.703 2.303 1.00 89.06 109 SER A CA 1
ATOM 897 C C . SER A 1 109 ? 7.940 5.638 3.146 1.00 89.06 109 SER A C 1
ATOM 899 O O . SER A 1 109 ? 6.789 5.823 3.538 1.00 89.06 109 SER A O 1
ATOM 901 N N . ARG A 1 110 ? 8.633 4.544 3.491 1.00 87.88 110 ARG A N 1
ATOM 902 C CA . ARG A 1 110 ? 8.102 3.496 4.377 1.00 87.88 110 ARG A CA 1
ATOM 903 C C . ARG A 1 110 ? 7.798 4.022 5.772 1.00 87.88 110 ARG A C 1
ATOM 905 O O . ARG A 1 110 ? 6.745 3.701 6.312 1.00 87.88 110 ARG A O 1
ATOM 912 N N . LEU A 1 111 ? 8.687 4.835 6.340 1.00 91.19 111 LEU A N 1
ATOM 913 C CA . LEU A 1 111 ? 8.472 5.450 7.645 1.00 91.19 111 LEU A CA 1
ATOM 914 C C . LEU A 1 111 ? 7.215 6.323 7.636 1.00 91.19 111 LEU A C 1
ATOM 916 O O . LEU A 1 111 ? 6.374 6.178 8.518 1.00 91.19 111 LEU A O 1
ATOM 920 N N . PHE A 1 112 ? 7.057 7.169 6.617 1.00 90.69 112 PHE A N 1
ATOM 921 C CA . PHE A 1 112 ? 5.874 8.011 6.466 1.00 90.69 112 PHE A CA 1
ATOM 922 C C . PHE A 1 112 ? 4.587 7.179 6.392 1.00 90.69 112 PHE A C 1
ATOM 924 O O . PHE A 1 112 ? 3.670 7.409 7.176 1.00 90.69 112 PHE A O 1
ATOM 931 N N . ILE A 1 113 ? 4.546 6.163 5.519 1.00 88.56 113 ILE A N 1
ATOM 932 C CA . ILE A 1 113 ? 3.377 5.282 5.372 1.00 88.56 113 ILE A CA 1
ATOM 933 C C . ILE A 1 113 ? 3.044 4.591 6.697 1.00 88.56 113 ILE A C 1
ATOM 935 O O . ILE A 1 113 ? 1.882 4.578 7.100 1.00 88.56 113 ILE A O 1
ATOM 939 N N . ASN A 1 114 ? 4.049 4.060 7.397 1.00 88.00 114 ASN A N 1
ATOM 940 C CA . ASN A 1 114 ? 3.855 3.381 8.677 1.00 88.00 114 ASN A CA 1
ATOM 941 C C . ASN A 1 114 ? 3.302 4.335 9.749 1.00 88.00 114 ASN A C 1
ATOM 943 O O . ASN A 1 114 ? 2.382 3.971 10.479 1.00 88.00 114 ASN A O 1
ATOM 947 N N . VAL A 1 115 ? 3.822 5.565 9.824 1.00 91.31 115 VAL A N 1
ATOM 948 C CA . VAL A 1 115 ? 3.326 6.588 10.757 1.00 91.31 115 VAL A CA 1
ATOM 949 C C . VAL A 1 115 ? 1.884 6.967 10.425 1.00 91.31 115 VAL A C 1
ATOM 951 O O . VAL A 1 115 ? 1.043 6.976 11.322 1.00 91.31 115 VAL A O 1
ATOM 954 N N . SER A 1 116 ? 1.560 7.218 9.153 1.00 89.88 116 SER A N 1
ATOM 955 C CA . SER A 1 116 ? 0.188 7.525 8.729 1.00 89.88 116 SER A CA 1
ATOM 956 C C . SER A 1 116 ? -0.779 6.385 9.051 1.00 89.88 116 SER A C 1
ATOM 958 O O . SER A 1 116 ? -1.863 6.631 9.576 1.00 89.88 116 SER A O 1
ATOM 960 N N . GLN A 1 117 ? -0.371 5.141 8.796 1.00 87.00 117 GLN A N 1
ATOM 961 C CA . GLN A 1 117 ? -1.163 3.948 9.086 1.00 87.00 117 GLN A CA 1
ATOM 962 C C . GLN A 1 117 ? -1.518 3.821 10.576 1.00 87.00 117 GLN A C 1
ATOM 964 O O . GLN A 1 117 ? -2.629 3.412 10.889 1.00 87.00 117 GLN A O 1
ATOM 969 N N . VAL A 1 118 ? -0.629 4.203 11.499 1.00 89.00 118 VAL A N 1
ATOM 970 C CA . VAL A 1 118 ? -0.930 4.206 12.947 1.00 89.00 118 VAL A CA 1
ATOM 971 C C . VAL A 1 118 ? -1.720 5.450 13.367 1.00 89.00 118 VAL A C 1
ATOM 973 O O . VAL A 1 118 ? -2.580 5.377 14.244 1.00 89.00 118 VAL A O 1
ATOM 976 N N . TYR A 1 119 ? -1.462 6.592 12.730 1.00 89.56 119 TYR A N 1
ATOM 977 C CA . TYR A 1 119 ? -2.089 7.864 13.077 1.00 89.56 119 TYR A CA 1
ATOM 978 C C . TYR A 1 119 ? -3.586 7.912 12.740 1.00 89.56 119 TYR A C 1
ATOM 980 O O . TYR A 1 119 ? -4.373 8.377 13.562 1.00 89.56 119 TYR A O 1
ATOM 988 N N . PHE A 1 120 ? -4.008 7.418 11.568 1.00 86.56 120 PHE A N 1
ATOM 989 C CA . PHE A 1 120 ? -5.413 7.504 11.141 1.00 86.56 120 PHE A CA 1
ATOM 990 C C . PHE A 1 120 ? -6.400 6.816 12.103 1.00 86.56 120 PHE A C 1
ATOM 992 O O . PHE A 1 120 ? -7.374 7.461 12.500 1.00 86.56 120 PHE A O 1
ATOM 999 N N . PRO A 1 121 ? -6.179 5.559 12.533 1.00 85.00 121 PRO A N 1
ATOM 1000 C CA . PRO A 1 121 ? -7.083 4.893 13.468 1.00 85.00 121 PRO A CA 1
ATOM 1001 C C . PRO A 1 121 ? -7.092 5.576 14.833 1.00 85.00 121 PRO A C 1
ATOM 1003 O O . PRO A 1 121 ? -8.158 5.763 15.408 1.00 85.00 121 PRO A O 1
ATOM 1006 N N . PHE A 1 122 ? -5.922 6.013 15.311 1.00 86.38 122 PHE A N 1
ATOM 1007 C CA . PHE A 1 122 ? -5.776 6.739 16.573 1.00 86.38 122 PHE A CA 1
ATOM 1008 C C . PHE A 1 122 ? -6.531 8.075 16.557 1.00 86.38 122 PHE A C 1
ATOM 1010 O O . PHE A 1 122 ? -7.201 8.436 17.521 1.00 86.38 122 PHE A O 1
ATOM 1017 N N . TYR A 1 123 ? -6.485 8.797 15.436 1.00 87.00 123 TYR A N 1
ATOM 1018 C CA . TYR A 1 123 ? -7.231 10.040 15.265 1.00 87.00 123 TYR A CA 1
ATOM 1019 C C . TYR A 1 123 ? -8.749 9.812 15.326 1.00 87.00 123 TYR A C 1
ATOM 1021 O O . TYR A 1 123 ? -9.470 10.552 15.997 1.00 87.00 123 TYR A O 1
ATOM 1029 N N . ILE A 1 124 ? -9.233 8.757 14.668 1.00 85.06 124 ILE A N 1
ATOM 1030 C CA . ILE A 1 124 ? -10.652 8.380 14.649 1.00 85.06 124 ILE A CA 1
ATOM 1031 C C . ILE A 1 124 ? -11.155 8.006 16.047 1.00 85.06 124 ILE A C 1
ATOM 1033 O O . ILE A 1 124 ? -12.234 8.445 16.447 1.00 85.06 124 ILE A O 1
ATOM 1037 N N . THR A 1 125 ? -10.380 7.239 16.811 1.00 81.56 125 THR A N 1
ATOM 1038 C CA . THR A 1 125 ? -10.814 6.787 18.136 1.00 81.56 125 THR A CA 1
ATOM 1039 C C . THR A 1 125 ? -10.725 7.888 19.191 1.00 81.56 125 THR A C 1
ATOM 1041 O O . THR A 1 125 ? -11.664 8.063 19.959 1.00 81.56 125 THR A O 1
ATOM 1044 N N . LEU A 1 126 ? -9.643 8.673 19.225 1.00 81.88 126 LEU A N 1
ATOM 1045 C CA . LEU A 1 126 ? -9.419 9.644 20.306 1.00 81.88 126 LEU A CA 1
ATOM 1046 C C . LEU A 1 126 ? -9.978 11.036 20.038 1.00 81.88 126 LEU A C 1
ATOM 1048 O O . LEU A 1 126 ? -10.478 11.676 20.960 1.00 81.88 126 LEU A O 1
ATOM 1052 N N . HIS A 1 127 ? -9.878 11.539 18.806 1.00 82.94 127 HIS A N 1
ATOM 1053 C CA . HIS A 1 127 ? -10.314 12.906 18.504 1.00 82.94 127 HIS A CA 1
ATOM 1054 C C . HIS A 1 127 ? -11.772 12.971 18.059 1.00 82.94 127 HIS A C 1
ATOM 1056 O O . HIS A 1 127 ? -12.483 13.906 18.433 1.00 82.94 127 HIS A O 1
ATOM 1062 N N . LEU A 1 128 ? -12.213 11.996 17.263 1.00 82.50 128 LEU A N 1
ATOM 1063 C CA . LEU A 1 128 ? -13.594 11.913 16.787 1.00 82.50 128 LEU A CA 1
ATOM 1064 C C . LEU A 1 128 ? -14.501 11.133 17.752 1.00 82.50 128 LEU A C 1
ATOM 1066 O O . LEU A 1 128 ? -15.718 11.275 17.659 1.00 82.50 128 LEU A O 1
ATOM 1070 N N . GLY A 1 129 ? -13.929 10.359 18.684 1.00 78.56 129 GLY A N 1
ATOM 1071 C C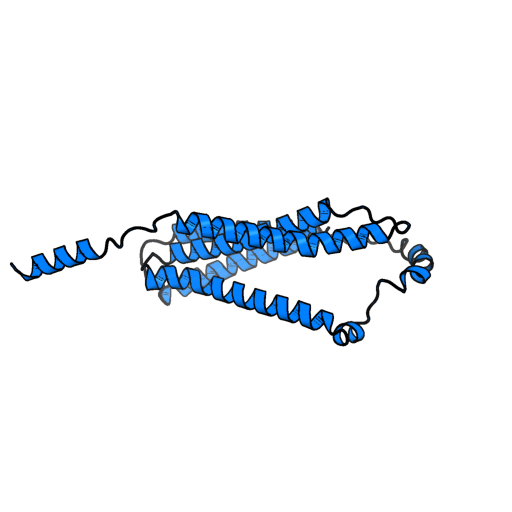A . GLY A 1 129 ? -14.687 9.552 19.645 1.00 78.56 129 GLY A CA 1
ATOM 1072 C C . GLY A 1 129 ? -15.550 8.485 18.972 1.00 78.56 129 GLY A C 1
ATOM 1073 O O . GLY A 1 129 ? -16.597 8.123 19.502 1.00 78.56 129 GLY A O 1
ATOM 1074 N N . LEU A 1 130 ? -15.169 8.053 17.765 1.00 79.19 130 LEU A N 1
ATOM 1075 C CA . LEU A 1 130 ? -15.896 7.028 17.026 1.00 79.19 130 LEU A CA 1
ATOM 1076 C C . LEU A 1 130 ? -15.570 5.639 17.588 1.00 79.19 130 LEU A C 1
ATOM 1078 O O . LEU A 1 130 ? -14.461 5.434 18.095 1.00 79.19 130 LEU A O 1
ATOM 1082 N N . PRO A 1 131 ? -16.482 4.665 17.423 1.00 78.06 131 PRO A N 1
ATOM 1083 C CA . PRO A 1 131 ? -16.228 3.293 17.831 1.00 78.06 131 PRO A CA 1
ATOM 1084 C C . PRO A 1 131 ? -14.927 2.769 17.219 1.00 78.06 131 PRO A C 1
ATOM 1086 O O . PRO A 1 131 ? -14.648 2.970 16.031 1.00 78.06 131 PRO A O 1
ATOM 1089 N N . LYS A 1 132 ? -14.150 2.039 18.018 1.00 71.31 132 LYS A N 1
ATOM 1090 C CA . LYS A 1 132 ? -12.884 1.383 17.630 1.00 71.31 132 LYS A CA 1
ATOM 1091 C C . LYS A 1 132 ? -12.971 0.556 16.342 1.00 71.31 132 LYS A C 1
ATOM 1093 O O . LYS A 1 132 ? -12.003 0.481 15.585 1.00 71.31 132 LYS A O 1
ATOM 1098 N N . GLU A 1 133 ? -14.142 -0.007 16.057 1.00 76.06 133 GLU A N 1
ATOM 1099 C CA . GLU A 1 133 ? -14.428 -0.755 14.830 1.00 76.06 133 GLU A CA 1
ATOM 1100 C C . GLU A 1 133 ? -14.282 0.104 13.573 1.00 76.06 133 GLU A C 1
ATOM 1102 O O . GLU A 1 133 ? -13.746 -0.354 12.564 1.00 76.06 133 GLU A O 1
ATOM 1107 N N . SER A 1 134 ? -14.670 1.379 13.654 1.00 78.69 134 SER A N 1
ATOM 1108 C CA . SER A 1 134 ? -14.515 2.335 12.555 1.00 78.69 134 SER A CA 1
ATOM 1109 C C . SER A 1 134 ? -13.037 2.610 12.270 1.00 78.69 134 SER A C 1
ATOM 1111 O O . SER A 1 134 ? -12.628 2.653 11.111 1.00 78.69 134 SER A O 1
ATOM 1113 N N . GLY A 1 135 ? -12.210 2.731 13.315 1.00 79.88 135 GLY A N 1
ATOM 1114 C CA . GLY A 1 135 ? -10.759 2.890 13.173 1.00 79.88 135 GLY A CA 1
ATOM 1115 C C . GLY A 1 135 ? -10.095 1.666 12.533 1.00 79.88 135 GLY A C 1
ATOM 1116 O O . GLY A 1 135 ? -9.292 1.810 11.609 1.00 79.88 135 GLY A O 1
ATOM 1117 N N . ALA A 1 136 ? -10.473 0.460 12.969 1.00 79.88 136 ALA A N 1
ATOM 1118 C CA . ALA A 1 136 ? -9.981 -0.798 12.404 1.00 79.88 136 ALA A CA 1
ATOM 1119 C C . ALA A 1 136 ? -10.409 -0.992 10.938 1.00 79.88 136 ALA A C 1
ATOM 1121 O O . ALA A 1 136 ? -9.607 -1.432 10.110 1.00 79.88 136 ALA A O 1
ATOM 1122 N N . PHE A 1 137 ? -11.645 -0.617 10.598 1.00 82.19 137 PHE A N 1
ATOM 1123 C CA . PHE A 1 137 ? -12.141 -0.649 9.224 1.00 82.19 137 PHE A CA 1
ATOM 1124 C C . PHE A 1 137 ? -11.351 0.295 8.313 1.00 82.19 137 PHE A C 1
ATOM 1126 O O . PHE A 1 137 ? -10.870 -0.141 7.266 1.00 82.19 137 PHE A O 1
ATOM 1133 N N . VAL A 1 138 ? -11.157 1.557 8.718 1.00 84.12 138 VAL A N 1
ATOM 1134 C CA . VAL A 1 138 ? -10.389 2.536 7.928 1.00 84.12 138 VAL A CA 1
ATOM 1135 C C . VAL A 1 138 ? -8.943 2.077 7.742 1.00 84.12 138 VAL A C 1
ATOM 1137 O O . VAL A 1 138 ? -8.438 2.114 6.620 1.00 84.12 138 VAL A O 1
ATOM 1140 N N . TYR A 1 139 ? -8.298 1.580 8.802 1.00 85.62 139 TYR A N 1
ATOM 1141 C CA . TYR A 1 139 ? -6.957 0.995 8.718 1.00 85.62 139 TYR A CA 1
ATOM 1142 C C . TYR A 1 139 ? -6.885 -0.139 7.691 1.00 85.62 139 TYR A C 1
ATOM 1144 O O . TYR A 1 139 ? -6.014 -0.157 6.816 1.00 85.62 139 TYR A O 1
ATOM 1152 N N . GLY A 1 140 ? -7.809 -1.096 7.799 1.00 82.94 140 GLY A N 1
ATOM 1153 C CA . GLY A 1 140 ? -7.839 -2.258 6.927 1.00 82.94 140 GLY A CA 1
ATOM 1154 C C . GLY A 1 140 ? -8.104 -1.869 5.473 1.00 82.94 140 GLY A C 1
ATOM 1155 O O . GLY A 1 140 ? -7.372 -2.314 4.593 1.00 82.94 140 GLY A O 1
ATOM 1156 N N . ALA A 1 141 ? -9.055 -0.966 5.219 1.00 83.75 141 ALA A N 1
ATOM 1157 C CA . ALA A 1 141 ? -9.329 -0.443 3.883 1.00 83.75 141 ALA A CA 1
ATOM 1158 C C . ALA A 1 141 ? -8.107 0.281 3.289 1.00 83.75 141 ALA A C 1
ATOM 1160 O O . ALA A 1 141 ? -7.732 0.017 2.147 1.00 83.75 141 ALA A O 1
ATOM 1161 N N . MET A 1 142 ? -7.431 1.130 4.071 1.00 86.69 142 MET A N 1
ATOM 1162 C CA . MET A 1 142 ? -6.210 1.824 3.647 1.00 86.69 142 MET A CA 1
ATOM 1163 C C . MET A 1 142 ? -5.092 0.835 3.278 1.00 86.69 142 MET A C 1
ATOM 1165 O O . MET A 1 142 ? -4.489 0.953 2.211 1.00 86.69 142 MET A O 1
ATOM 1169 N N . SER A 1 143 ? -4.835 -0.168 4.126 1.00 84.31 143 SER A N 1
ATOM 1170 C CA . SER A 1 143 ? -3.797 -1.184 3.885 1.00 84.31 143 SER A CA 1
ATOM 1171 C C . SER A 1 143 ? -4.111 -2.067 2.673 1.00 84.31 143 SER A C 1
ATOM 1173 O O . SER A 1 143 ? -3.213 -2.437 1.913 1.00 84.31 143 SER A O 1
ATOM 1175 N N . LEU A 1 144 ? -5.387 -2.398 2.462 1.00 82.94 144 LEU A N 1
ATOM 1176 C CA . LEU A 1 144 ? -5.824 -3.132 1.279 1.00 82.94 144 LEU A CA 1
ATOM 1177 C C . LEU A 1 144 ? -5.606 -2.334 -0.002 1.00 82.94 144 LEU A C 1
ATOM 1179 O O . LEU A 1 144 ? -5.080 -2.884 -0.967 1.00 82.94 144 LEU A O 1
ATOM 1183 N N . MET A 1 145 ? -5.978 -1.053 -0.011 1.00 85.19 145 MET A N 1
ATOM 1184 C CA . MET A 1 145 ? -5.808 -0.193 -1.182 1.00 85.19 145 MET A CA 1
ATOM 1185 C C . MET A 1 145 ? -4.332 0.004 -1.535 1.00 85.19 145 MET A C 1
ATOM 1187 O O . MET A 1 145 ? -3.987 -0.025 -2.716 1.00 85.19 145 MET A O 1
ATOM 1191 N N . ASP A 1 146 ? -3.447 0.109 -0.539 1.00 84.25 146 ASP A N 1
ATOM 1192 C CA . ASP A 1 146 ? -1.995 0.133 -0.758 1.00 84.25 146 ASP A CA 1
ATOM 1193 C C . ASP A 1 146 ? -1.514 -1.157 -1.452 1.00 84.25 146 ASP A C 1
ATOM 1195 O O . ASP A 1 146 ? -0.836 -1.129 -2.481 1.00 84.25 146 ASP A O 1
ATOM 1199 N N . LYS A 1 147 ? -1.941 -2.324 -0.960 1.00 81.69 147 LYS A N 1
ATOM 1200 C CA . LYS A 1 147 ? -1.568 -3.621 -1.551 1.00 81.69 147 LYS A CA 1
ATOM 1201 C C . LYS A 1 147 ? -2.140 -3.820 -2.955 1.00 81.69 147 LYS A C 1
ATOM 1203 O O . LYS A 1 147 ? -1.427 -4.314 -3.828 1.00 81.69 147 LYS A O 1
ATOM 1208 N N . LEU A 1 148 ? -3.390 -3.415 -3.182 1.00 83.94 148 LEU A N 1
ATOM 1209 C CA . LEU A 1 148 ? -4.036 -3.446 -4.496 1.00 83.94 148 LEU A CA 1
ATOM 1210 C C . LEU A 1 148 ? -3.298 -2.550 -5.492 1.00 83.94 148 LEU A C 1
ATOM 1212 O O . LEU A 1 148 ? -2.981 -2.999 -6.591 1.00 83.94 148 LEU A O 1
ATOM 1216 N N . THR A 1 149 ? -2.965 -1.323 -5.089 1.00 85.56 149 THR A N 1
ATOM 1217 C CA . THR A 1 149 ? -2.246 -0.360 -5.935 1.00 85.56 149 THR A CA 1
ATOM 1218 C C . THR A 1 149 ? -0.871 -0.892 -6.319 1.00 85.56 149 THR A C 1
ATOM 1220 O O . THR A 1 149 ? -0.516 -0.868 -7.495 1.00 85.56 149 THR A O 1
ATOM 1223 N N . ASN A 1 150 ? -0.130 -1.459 -5.363 1.00 83.12 150 ASN A N 1
ATOM 1224 C CA . ASN A 1 150 ? 1.161 -2.084 -5.640 1.00 83.12 150 ASN A CA 1
ATOM 1225 C C . ASN A 1 150 ? 1.021 -3.276 -6.606 1.00 83.12 150 ASN A C 1
ATOM 1227 O O . ASN A 1 150 ? 1.790 -3.386 -7.558 1.00 83.12 150 ASN A O 1
ATOM 1231 N N . GLY A 1 151 ? 0.021 -4.142 -6.413 1.00 80.44 151 GLY A N 1
ATOM 1232 C CA . GLY A 1 151 ? -0.234 -5.281 -7.300 1.00 80.44 151 GLY A CA 1
ATOM 1233 C C . GLY A 1 151 ? -0.596 -4.868 -8.731 1.00 80.44 151 GLY A C 1
ATOM 1234 O O . GLY A 1 151 ? -0.014 -5.387 -9.683 1.00 80.44 151 GLY A O 1
ATOM 1235 N N . ILE A 1 152 ? -1.509 -3.903 -8.886 1.00 83.19 152 ILE A N 1
ATOM 1236 C CA . ILE A 1 152 ? -1.898 -3.350 -10.192 1.00 83.19 152 ILE A CA 1
ATOM 1237 C C . ILE A 1 152 ? -0.698 -2.676 -10.854 1.00 83.19 152 ILE A C 1
ATOM 1239 O O . ILE A 1 152 ? -0.455 -2.919 -12.031 1.00 83.19 152 ILE A O 1
ATOM 1243 N N . ALA A 1 153 ? 0.085 -1.890 -10.111 1.00 82.38 153 ALA A N 1
ATOM 1244 C CA . ALA A 1 153 ? 1.286 -1.254 -10.638 1.00 82.38 153 ALA A CA 1
ATOM 1245 C C . ALA A 1 153 ? 2.266 -2.293 -11.200 1.00 82.38 153 ALA A C 1
ATOM 1247 O O . ALA A 1 153 ? 2.704 -2.157 -12.339 1.00 82.38 153 ALA A O 1
ATOM 1248 N N . TYR A 1 154 ? 2.546 -3.377 -10.467 1.00 79.69 154 TYR A N 1
ATOM 1249 C CA . TYR A 1 154 ? 3.382 -4.465 -10.984 1.00 79.69 154 TYR A CA 1
ATOM 1250 C C . TYR A 1 154 ? 2.784 -5.135 -12.220 1.00 79.69 154 TYR A C 1
ATOM 1252 O O . TYR A 1 154 ? 3.508 -5.387 -13.182 1.00 79.69 154 TYR A O 1
ATOM 1260 N N . GLN A 1 155 ? 1.477 -5.403 -12.220 1.00 79.56 155 GLN A N 1
ATOM 1261 C CA . GLN A 1 155 ? 0.808 -6.031 -13.356 1.00 79.56 155 GLN A CA 1
ATOM 1262 C C . GLN A 1 155 ? 0.854 -5.144 -14.606 1.00 79.56 155 GLN A C 1
ATOM 1264 O O . GLN A 1 155 ? 1.086 -5.651 -15.701 1.00 79.56 155 GLN A O 1
ATOM 1269 N N . VAL A 1 156 ? 0.670 -3.833 -14.444 1.00 81.31 156 VAL A N 1
ATOM 1270 C CA . VAL A 1 156 ? 0.782 -2.841 -15.519 1.00 81.31 156 VAL A CA 1
ATOM 1271 C C . VAL A 1 156 ? 2.217 -2.769 -16.026 1.00 81.31 156 VAL A C 1
ATOM 1273 O O . VAL A 1 156 ? 2.424 -2.811 -17.231 1.00 81.31 156 VAL A O 1
ATOM 1276 N N . ILE A 1 157 ? 3.213 -2.732 -15.137 1.00 78.50 157 ILE A N 1
ATOM 1277 C CA . ILE A 1 157 ? 4.627 -2.725 -15.538 1.00 78.50 157 ILE A CA 1
ATOM 1278 C C . ILE A 1 157 ? 4.974 -3.993 -16.328 1.00 78.50 157 ILE A C 1
ATOM 1280 O O . ILE A 1 157 ? 5.640 -3.896 -17.353 1.00 78.50 157 ILE A O 1
ATOM 1284 N N . GLU A 1 158 ? 4.503 -5.168 -15.899 1.00 76.25 158 GLU A N 1
ATOM 1285 C CA . GLU A 1 158 ? 4.738 -6.433 -16.610 1.00 76.25 158 GLU A CA 1
ATOM 1286 C C . GLU A 1 158 ? 4.008 -6.486 -17.964 1.00 76.25 158 GLU A C 1
ATOM 1288 O O . GLU A 1 158 ? 4.573 -7.003 -18.922 1.00 76.25 158 GLU A O 1
ATOM 1293 N N . LEU A 1 159 ? 2.797 -5.921 -18.074 1.00 77.19 159 LEU A N 1
ATOM 1294 C CA . LEU A 1 159 ? 2.047 -5.837 -19.339 1.00 77.19 159 LEU A CA 1
ATOM 1295 C C . LEU A 1 159 ? 2.644 -4.834 -20.326 1.00 77.19 159 LEU A C 1
ATOM 1297 O O . LEU A 1 159 ? 2.589 -5.051 -21.533 1.00 77.19 159 LEU A O 1
ATOM 1301 N N . LEU A 1 160 ? 3.177 -3.727 -19.817 1.00 74.88 160 LEU A N 1
ATOM 1302 C CA . LEU A 1 160 ? 3.819 -2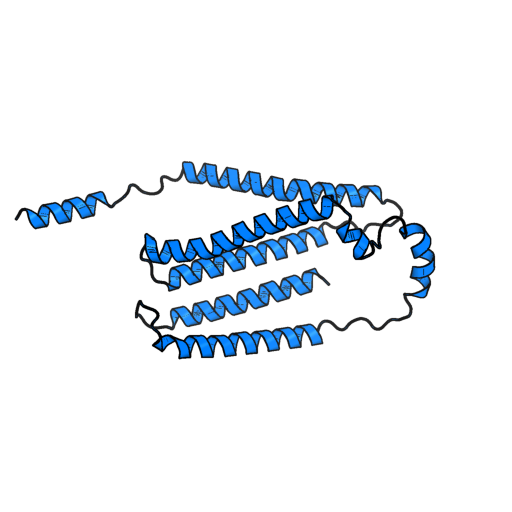.706 -20.633 1.00 74.88 160 LEU A CA 1
ATOM 1303 C C . LEU A 1 160 ? 5.254 -3.095 -21.001 1.00 74.88 160 LEU A C 1
ATOM 1305 O O . LEU A 1 160 ? 5.817 -2.468 -21.894 1.00 74.88 160 LEU A O 1
ATOM 1309 N N . ASN A 1 161 ? 5.844 -4.091 -20.326 1.00 73.00 161 ASN A N 1
ATOM 1310 C CA . ASN A 1 161 ? 7.221 -4.506 -20.551 1.00 73.00 161 ASN A CA 1
ATOM 1311 C C . ASN A 1 161 ? 7.409 -4.960 -22.010 1.00 73.00 161 ASN A C 1
ATOM 1313 O O . ASN A 1 161 ? 6.851 -5.992 -22.396 1.00 73.00 161 ASN A O 1
ATOM 1317 N N . PRO A 1 162 ? 8.192 -4.233 -22.828 1.00 64.75 162 PRO A N 1
ATOM 1318 C CA . PRO A 1 162 ? 8.471 -4.666 -24.185 1.00 64.75 162 PRO A CA 1
ATOM 1319 C C . PRO A 1 162 ? 9.247 -5.988 -24.150 1.00 64.75 162 PRO A C 1
ATOM 1321 O O . PRO A 1 162 ? 10.049 -6.232 -23.244 1.00 64.75 162 PRO A O 1
ATOM 1324 N N . ASN A 1 163 ? 9.030 -6.855 -25.145 1.00 62.31 163 ASN A N 1
ATOM 1325 C CA . ASN A 1 163 ? 9.915 -7.996 -25.377 1.00 62.31 163 ASN A CA 1
ATOM 1326 C C . ASN A 1 163 ? 11.301 -7.435 -25.721 1.00 62.31 163 ASN A C 1
ATOM 1328 O O . ASN A 1 163 ? 11.554 -7.097 -26.874 1.00 62.31 163 ASN A O 1
ATOM 1332 N N . CYS A 1 164 ? 12.169 -7.276 -24.717 1.00 60.38 164 CYS A N 1
ATOM 1333 C CA . CYS A 1 164 ? 13.519 -6.763 -24.920 1.00 60.38 164 CYS A CA 1
ATOM 1334 C C . CYS A 1 164 ? 14.320 -7.821 -25.701 1.00 60.38 164 CYS A C 1
ATOM 1336 O O . CYS A 1 164 ? 14.853 -8.772 -25.128 1.00 60.38 164 CYS A O 1
ATOM 1338 N N . ASP A 1 165 ? 14.340 -7.680 -27.028 1.00 55.34 165 ASP A N 1
ATOM 1339 C CA . ASP A 1 165 ? 15.186 -8.457 -27.928 1.00 55.34 165 ASP A CA 1
ATOM 1340 C C . ASP A 1 165 ? 16.630 -7.941 -27.770 1.00 55.34 165 ASP A C 1
ATOM 1342 O O . ASP A 1 165 ? 16.860 -6.730 -27.866 1.00 55.34 165 ASP A O 1
ATOM 1346 N N . PRO A 1 166 ? 17.626 -8.802 -27.497 1.00 56.78 166 PRO A N 1
ATOM 1347 C CA . PRO A 1 166 ? 19.013 -8.391 -27.250 1.00 56.78 166 PRO A CA 1
ATOM 1348 C C . PRO A 1 166 ? 19.684 -7.585 -28.377 1.00 56.78 166 PRO A C 1
ATOM 1350 O O . PRO A 1 166 ? 20.789 -7.091 -28.175 1.00 56.78 166 PRO A O 1
ATOM 1353 N N . LYS A 1 167 ? 19.060 -7.445 -29.553 1.00 55.34 167 LYS A N 1
ATOM 1354 C CA . LYS A 1 167 ? 19.604 -6.690 -30.696 1.00 55.34 167 LYS A CA 1
ATOM 1355 C C . LYS A 1 167 ? 19.266 -5.191 -30.693 1.00 55.34 167 LYS A C 1
ATOM 1357 O O . LYS A 1 167 ? 19.889 -4.447 -31.444 1.00 55.34 167 LYS A O 1
ATOM 1362 N N . THR A 1 168 ? 18.340 -4.742 -29.846 1.00 58.84 168 THR A N 1
ATOM 1363 C CA . THR A 1 168 ? 17.893 -3.337 -29.745 1.00 58.84 168 THR A CA 1
ATOM 1364 C C . THR A 1 168 ? 17.776 -2.934 -28.271 1.00 58.84 168 THR A C 1
ATOM 1366 O O . THR A 1 168 ? 16.699 -2.729 -27.717 1.00 58.84 168 THR A O 1
ATOM 1369 N N . SER A 1 169 ? 18.921 -2.847 -27.593 1.00 58.59 169 SER A N 1
ATOM 1370 C CA . SER A 1 169 ? 19.018 -2.579 -26.150 1.00 58.59 169 SER A CA 1
ATOM 1371 C C . SER A 1 169 ? 18.656 -1.147 -25.723 1.00 58.59 169 SER A C 1
ATOM 1373 O O . SER A 1 169 ? 18.405 -0.918 -24.539 1.00 58.59 169 SER A O 1
ATOM 1375 N N . ASP A 1 170 ? 18.575 -0.195 -26.657 1.00 60.94 170 ASP A N 1
ATOM 1376 C CA . ASP A 1 170 ? 18.304 1.216 -26.334 1.00 60.94 170 ASP A CA 1
ATOM 1377 C C . ASP A 1 170 ? 16.827 1.500 -26.007 1.00 60.94 170 ASP A C 1
ATOM 1379 O O . ASP A 1 170 ? 16.517 2.394 -25.213 1.00 60.94 170 ASP A O 1
ATOM 1383 N N . GLU A 1 171 ? 15.890 0.712 -26.543 1.00 62.28 171 GLU A N 1
ATOM 1384 C CA . GLU A 1 171 ? 14.455 0.922 -26.302 1.00 62.28 171 GLU A CA 1
ATOM 1385 C C . GLU A 1 171 ? 14.026 0.476 -24.894 1.00 62.28 171 GLU A C 1
ATOM 1387 O O . GLU A 1 171 ? 13.196 1.125 -24.253 1.00 62.28 171 GLU A O 1
ATOM 1392 N N . CYS A 1 172 ? 14.661 -0.574 -24.362 1.00 66.69 172 CYS A N 1
ATOM 1393 C CA . CYS A 1 172 ? 14.379 -1.122 -23.033 1.00 66.69 172 CYS A CA 1
ATOM 1394 C C . CYS A 1 172 ? 14.750 -0.096 -21.935 1.00 66.69 172 CYS A C 1
ATOM 1396 O O . CYS A 1 172 ? 13.943 0.207 -21.056 1.00 66.69 172 CYS A O 1
ATOM 1398 N N . GLY A 1 173 ? 15.931 0.533 -22.021 1.00 67.81 173 GLY A N 1
ATOM 1399 C CA . GLY A 1 173 ? 16.377 1.541 -21.047 1.00 67.81 173 GLY A CA 1
ATOM 1400 C C . GLY A 1 173 ? 15.508 2.805 -21.024 1.00 67.81 173 GLY A C 1
ATOM 1401 O O . GLY A 1 173 ? 15.184 3.322 -19.950 1.00 67.81 173 GLY A O 1
ATOM 1402 N N . ASN A 1 174 ? 15.072 3.277 -22.196 1.00 70.19 174 ASN A N 1
ATOM 1403 C CA . ASN A 1 174 ? 14.182 4.435 -22.308 1.00 70.19 174 ASN A CA 1
ATOM 1404 C C . ASN A 1 174 ? 12.792 4.155 -21.722 1.00 70.19 174 ASN A C 1
ATOM 1406 O O . ASN A 1 174 ? 12.229 5.017 -21.048 1.00 70.19 174 ASN A O 1
ATOM 1410 N N . PHE A 1 175 ? 12.265 2.945 -21.909 1.00 73.88 175 PHE A N 1
ATOM 1411 C CA . PHE A 1 175 ? 10.994 2.522 -21.329 1.00 73.88 175 PHE A CA 1
ATOM 1412 C C . PHE A 1 175 ? 11.016 2.539 -19.790 1.00 73.88 175 PHE A C 1
ATOM 1414 O O . PHE A 1 175 ? 10.173 3.191 -19.169 1.00 73.88 175 PHE A O 1
ATOM 1421 N N . TYR A 1 176 ? 12.022 1.918 -19.163 1.00 71.50 176 TYR A N 1
ATOM 1422 C CA . TYR A 1 176 ? 12.155 1.920 -17.699 1.00 71.50 176 TYR A CA 1
ATOM 1423 C C . TYR A 1 176 ? 12.383 3.326 -17.134 1.00 71.50 176 TYR A C 1
ATOM 1425 O O . TYR A 1 176 ? 11.784 3.682 -16.116 1.00 71.50 176 TYR A O 1
ATOM 1433 N N . ARG A 1 177 ? 13.192 4.152 -17.813 1.00 72.88 177 ARG A N 1
ATOM 1434 C CA . ARG A 1 177 ? 13.406 5.554 -17.425 1.00 72.88 177 ARG A CA 1
ATOM 1435 C C . ARG A 1 177 ? 12.107 6.355 -17.481 1.00 72.88 177 ARG A C 1
ATOM 1437 O O . ARG A 1 177 ? 11.820 7.104 -16.552 1.00 72.88 177 ARG A O 1
ATOM 1444 N N . ASN A 1 178 ? 11.303 6.160 -18.523 1.00 75.50 178 ASN A N 1
ATOM 1445 C CA . ASN A 1 178 ? 10.012 6.825 -18.663 1.00 75.50 178 ASN A CA 1
ATOM 1446 C C . ASN A 1 178 ? 9.040 6.389 -17.557 1.00 75.50 178 ASN A C 1
ATOM 1448 O O . ASN A 1 178 ? 8.437 7.248 -16.921 1.00 75.50 178 ASN A O 1
ATOM 1452 N N . ILE A 1 179 ? 8.931 5.093 -17.249 1.00 78.00 179 ILE A N 1
ATOM 1453 C CA . ILE A 1 179 ? 8.051 4.607 -16.170 1.00 78.00 179 ILE A CA 1
ATOM 1454 C C . ILE A 1 179 ? 8.420 5.220 -14.819 1.00 78.00 179 ILE A C 1
ATOM 1456 O O . ILE A 1 179 ? 7.540 5.714 -14.113 1.00 78.00 179 ILE A O 1
ATOM 1460 N N . MET A 1 180 ? 9.709 5.220 -14.464 1.00 75.25 180 MET A N 1
ATOM 1461 C CA . MET A 1 180 ? 10.159 5.758 -13.176 1.00 75.25 180 MET A CA 1
ATOM 1462 C C . MET A 1 180 ? 9.886 7.261 -13.020 1.00 75.25 180 MET A C 1
ATOM 1464 O O . MET A 1 180 ? 9.830 7.737 -11.891 1.00 75.25 180 MET A O 1
ATOM 1468 N N . VAL A 1 181 ? 9.692 8.001 -14.118 1.00 79.69 181 VAL A N 1
ATOM 1469 C CA . VAL A 1 181 ? 9.389 9.443 -14.101 1.00 79.69 181 VAL A CA 1
ATOM 1470 C C . VAL A 1 181 ? 7.884 9.710 -14.206 1.00 79.69 181 VAL A C 1
ATOM 1472 O O . VAL A 1 181 ? 7.340 10.495 -13.428 1.00 79.69 181 VAL A O 1
ATOM 1475 N N . PHE A 1 182 ? 7.185 9.043 -15.128 1.00 81.31 182 PHE A N 1
ATOM 1476 C CA . PHE A 1 182 ? 5.757 9.271 -15.361 1.00 81.31 182 PHE A CA 1
ATOM 1477 C C . PHE A 1 182 ? 4.880 8.758 -14.220 1.00 81.31 182 PHE A C 1
ATOM 1479 O O . PHE A 1 182 ? 3.885 9.407 -13.906 1.00 81.31 182 PHE A O 1
ATOM 1486 N N . VAL A 1 183 ? 5.237 7.642 -13.572 1.00 81.75 183 VAL A N 1
ATOM 1487 C CA . VAL A 1 183 ? 4.419 7.079 -12.485 1.00 81.75 183 VAL A CA 1
ATOM 1488 C C . VAL A 1 183 ? 4.372 8.020 -11.270 1.00 81.75 183 VAL A C 1
ATOM 1490 O O . VAL A 1 183 ? 3.270 8.426 -10.898 1.00 81.75 183 VAL A O 1
ATOM 1493 N N . PRO A 1 184 ? 5.504 8.473 -10.688 1.00 80.88 184 PRO A N 1
ATOM 1494 C CA . PRO A 1 184 ? 5.468 9.456 -9.603 1.00 80.88 184 PRO A CA 1
ATOM 1495 C C . PRO A 1 184 ? 4.861 10.796 -10.035 1.00 80.88 184 PRO A C 1
ATOM 1497 O O . PRO A 1 184 ? 4.117 11.405 -9.268 1.00 80.88 184 PRO A O 1
ATOM 1500 N N . GLY A 1 185 ? 5.130 11.240 -11.271 1.00 81.56 185 GLY A N 1
ATOM 1501 C CA . GLY A 1 185 ? 4.560 12.472 -11.821 1.00 81.56 185 GLY A CA 1
ATOM 1502 C C . GLY A 1 185 ? 3.030 12.443 -11.882 1.00 81.56 185 GLY A C 1
ATOM 1503 O O . GLY A 1 185 ? 2.377 13.380 -11.423 1.00 81.56 185 GLY A O 1
ATOM 1504 N N . ALA A 1 186 ? 2.445 11.343 -12.366 1.00 83.94 186 ALA A N 1
ATOM 1505 C CA . ALA A 1 186 ? 0.996 11.153 -12.404 1.00 83.94 186 ALA A CA 1
ATOM 1506 C C . ALA A 1 186 ? 0.382 11.136 -10.994 1.00 83.94 186 ALA A C 1
ATOM 1508 O O . ALA A 1 186 ? -0.658 11.758 -10.773 1.00 83.94 186 ALA A O 1
ATOM 1509 N N . CYS A 1 187 ? 1.043 10.497 -10.021 1.00 82.31 187 CYS A N 1
ATOM 1510 C CA . CYS A 1 187 ? 0.595 10.504 -8.627 1.00 82.31 187 CYS A CA 1
ATOM 1511 C C . CYS A 1 187 ? 0.551 11.923 -8.041 1.00 82.31 187 CYS A C 1
ATOM 1513 O O . CYS A 1 187 ? -0.433 12.280 -7.398 1.00 82.31 187 CYS A O 1
ATOM 1515 N N . VAL A 1 188 ? 1.574 12.749 -8.287 1.00 87.06 188 VAL A N 1
ATOM 1516 C CA . VAL A 1 188 ? 1.607 14.142 -7.807 1.00 87.06 188 VAL A CA 1
ATOM 1517 C C . VAL A 1 188 ? 0.481 14.968 -8.429 1.00 87.06 188 VAL A C 1
ATOM 1519 O O . VAL A 1 188 ? -0.212 15.681 -7.706 1.00 87.06 188 VAL A O 1
ATOM 1522 N N . VAL A 1 189 ? 0.246 14.839 -9.739 1.00 89.25 189 VAL A N 1
ATOM 1523 C CA . VAL A 1 189 ? -0.852 15.549 -10.421 1.00 89.25 189 VAL A CA 1
ATOM 1524 C C . VAL A 1 189 ? -2.209 15.150 -9.839 1.00 89.25 189 VAL A C 1
ATOM 1526 O O . VAL A 1 189 ? -3.018 16.024 -9.533 1.00 89.25 189 VAL A O 1
ATOM 1529 N N . LEU A 1 190 ? -2.450 13.854 -9.620 1.00 86.56 190 LEU A N 1
ATOM 1530 C CA . LEU A 1 190 ? -3.687 13.373 -8.999 1.00 86.56 190 LEU A CA 1
ATOM 1531 C C . LEU A 1 190 ? -3.861 13.903 -7.570 1.00 86.56 190 LEU A C 1
ATOM 1533 O O . LEU A 1 190 ? -4.950 14.359 -7.230 1.00 86.56 190 LEU A O 1
ATOM 1537 N N . ILE A 1 191 ? -2.803 13.901 -6.752 1.00 86.69 191 ILE A N 1
ATOM 1538 C CA . ILE A 1 191 ? -2.843 14.457 -5.390 1.00 86.69 191 ILE A CA 1
ATOM 1539 C C . ILE A 1 191 ? -3.201 15.944 -5.429 1.00 86.69 191 ILE A C 1
ATOM 1541 O O . ILE A 1 191 ? -4.076 16.379 -4.685 1.00 86.69 191 ILE A O 1
ATOM 1545 N N . VAL A 1 192 ? -2.573 16.722 -6.314 1.00 89.06 192 VAL A N 1
ATOM 1546 C CA . VAL A 1 192 ? -2.864 18.155 -6.462 1.00 89.06 192 VAL A CA 1
ATOM 1547 C C . VAL A 1 192 ? -4.314 18.379 -6.890 1.00 89.06 192 VAL A C 1
ATOM 1549 O O . VAL A 1 192 ? -4.994 19.206 -6.289 1.00 89.06 192 VAL A O 1
ATOM 1552 N N . LEU A 1 193 ? -4.821 17.620 -7.865 1.00 87.88 193 LEU A N 1
ATOM 1553 C CA . LEU A 1 193 ? -6.224 17.705 -8.284 1.00 87.88 193 LEU A CA 1
ATOM 1554 C C . LEU A 1 193 ? -7.182 17.405 -7.125 1.00 87.88 193 LEU A C 1
ATOM 1556 O O . LEU A 1 193 ? -8.124 18.164 -6.903 1.00 87.88 193 LEU A O 1
ATOM 1560 N N . VAL A 1 194 ? -6.914 16.357 -6.342 1.00 87.00 194 VAL A N 1
ATOM 1561 C CA . VAL A 1 194 ? -7.716 16.024 -5.155 1.00 87.00 194 VAL A CA 1
ATOM 1562 C C . VAL A 1 194 ? -7.676 17.160 -4.131 1.00 87.00 194 VAL A C 1
ATOM 1564 O O . VAL A 1 194 ? -8.728 17.571 -3.642 1.00 87.00 194 VAL A O 1
ATOM 1567 N N . LEU A 1 195 ? -6.503 17.734 -3.850 1.00 85.56 195 LEU A N 1
ATOM 1568 C CA . LEU A 1 195 ? -6.374 18.870 -2.930 1.00 85.56 195 LEU A CA 1
ATOM 1569 C C . LEU A 1 195 ? -7.156 20.103 -3.411 1.00 85.56 195 LEU A C 1
ATOM 1571 O O . LEU A 1 195 ? -7.805 20.770 -2.607 1.00 85.56 195 LEU A O 1
ATOM 1575 N N . LEU A 1 196 ? -7.159 20.378 -4.718 1.00 86.06 196 LEU A N 1
ATOM 1576 C CA . LEU A 1 196 ? -7.952 21.463 -5.300 1.00 86.06 196 LEU A CA 1
ATOM 1577 C C . LEU A 1 196 ? -9.459 21.211 -5.152 1.00 86.06 196 LEU A C 1
ATOM 1579 O O . LEU A 1 196 ? -10.196 22.134 -4.808 1.00 86.06 196 LEU A O 1
ATOM 1583 N N . THR A 1 197 ? -9.919 19.968 -5.336 1.00 82.94 197 THR A N 1
ATOM 1584 C CA . THR A 1 197 ? -11.330 19.612 -5.090 1.00 82.94 197 THR A CA 1
ATOM 1585 C C . THR A 1 197 ? -11.708 19.685 -3.609 1.00 82.94 197 THR A C 1
ATOM 1587 O O . THR A 1 197 ? -12.823 20.087 -3.282 1.00 82.94 197 THR A O 1
ATOM 1590 N N . PHE A 1 198 ? -10.772 19.384 -2.703 1.00 78.06 198 PHE A N 1
ATOM 1591 C CA . PHE A 1 198 ? -10.974 19.500 -1.258 1.00 78.06 198 PHE A CA 1
ATOM 1592 C C . PHE A 1 198 ? -11.120 20.952 -0.799 1.00 78.06 198 PHE A C 1
ATOM 1594 O O . PHE A 1 198 ? -11.942 21.227 0.066 1.00 78.06 198 PHE A O 1
ATOM 1601 N N . ASN A 1 199 ? -10.392 21.892 -1.406 1.00 64.19 199 ASN A N 1
ATOM 1602 C CA . ASN A 1 199 ? -10.566 23.320 -1.120 1.00 64.19 199 ASN A CA 1
ATOM 1603 C C . ASN A 1 199 ? -11.927 23.867 -1.590 1.00 64.19 199 ASN A C 1
ATOM 1605 O O . ASN A 1 199 ? -12.402 24.861 -1.044 1.00 64.19 199 ASN A O 1
ATOM 1609 N N . ALA A 1 200 ? -12.562 23.232 -2.582 1.00 61.94 200 ALA A N 1
ATOM 1610 C CA . ALA A 1 200 ? -13.905 23.592 -3.042 1.00 61.94 200 ALA A CA 1
ATOM 1611 C C . ALA A 1 200 ? -15.020 22.959 -2.186 1.00 61.94 200 ALA A C 1
ATOM 1613 O O . ALA A 1 200 ? -16.110 23.521 -2.068 1.00 61.94 200 ALA A O 1
ATOM 1614 N N . ALA A 1 201 ? -14.754 21.810 -1.562 1.00 61.44 201 ALA A N 1
ATOM 1615 C CA . ALA A 1 201 ? -15.656 21.202 -0.598 1.00 61.44 201 ALA A CA 1
ATOM 1616 C C . ALA A 1 201 ? -15.514 21.924 0.750 1.00 61.44 201 ALA A C 1
ATOM 1618 O O . ALA A 1 201 ? -14.600 21.648 1.522 1.00 61.44 201 ALA A O 1
ATOM 1619 N N . GLN A 1 202 ? -16.429 22.848 1.059 1.00 49.84 202 GLN A N 1
ATOM 1620 C CA . GLN A 1 202 ? -16.562 23.377 2.417 1.00 49.84 202 GLN A CA 1
ATOM 1621 C C . GLN A 1 202 ? -16.763 22.208 3.393 1.00 49.84 202 GLN A C 1
ATOM 1623 O O . GLN A 1 202 ? -17.866 21.676 3.532 1.00 49.84 202 GLN A O 1
ATOM 1628 N N . VAL A 1 203 ? -15.691 21.801 4.077 1.00 53.94 203 VAL A N 1
ATOM 1629 C CA . VAL A 1 203 ? -15.768 20.874 5.202 1.00 53.94 203 VAL A CA 1
ATOM 1630 C C . VAL A 1 203 ? -16.519 21.609 6.302 1.00 53.94 203 VAL A C 1
ATOM 1632 O O . VAL A 1 203 ? -15.984 22.499 6.956 1.00 53.94 203 VAL A O 1
ATOM 1635 N N . GLY A 1 204 ? -17.804 21.261 6.378 1.00 50.66 204 GLY A N 1
ATOM 1636 C CA . GLY A 1 204 ? -18.844 21.679 7.304 1.00 50.66 204 GLY A CA 1
ATOM 1637 C C . GLY A 1 204 ? -18.452 22.694 8.368 1.00 50.66 204 GLY A C 1
ATOM 1638 O O . GLY A 1 204 ? -17.647 22.419 9.259 1.00 50.66 204 GLY A O 1
ATOM 1639 N N . ILE A 1 205 ? -19.160 23.825 8.337 1.00 53.75 205 ILE A N 1
ATOM 1640 C CA . ILE A 1 205 ? -19.331 24.724 9.475 1.00 53.75 205 ILE A CA 1
ATOM 1641 C C . ILE A 1 205 ? -19.463 23.882 10.746 1.00 53.75 205 ILE A C 1
ATOM 1643 O O . ILE A 1 205 ? -20.358 23.048 10.897 1.00 53.75 205 ILE A O 1
ATOM 1647 N N . ARG A 1 206 ? -18.515 24.114 11.647 1.00 48.72 206 ARG A N 1
ATOM 1648 C CA . ARG A 1 206 ? -18.417 23.602 13.006 1.00 48.72 206 ARG A CA 1
ATOM 1649 C C . ARG A 1 206 ? -19.764 23.773 13.720 1.00 48.72 206 ARG A C 1
ATOM 1651 O O . ARG A 1 206 ? -19.992 24.760 14.406 1.00 48.72 206 ARG A O 1
ATOM 1658 N N . ARG A 1 207 ? -20.632 22.755 13.644 1.00 51.78 207 ARG A N 1
ATOM 1659 C CA . ARG A 1 207 ? -21.898 22.596 14.398 1.00 51.78 207 ARG A CA 1
ATOM 1660 C C . ARG A 1 207 ? -21.662 22.400 15.911 1.00 51.78 207 ARG A C 1
ATOM 1662 O O . ARG A 1 207 ? -22.409 21.704 16.590 1.00 51.78 207 ARG A O 1
ATOM 1669 N N . ARG A 1 208 ? -20.576 22.977 16.437 1.00 53.88 208 ARG A N 1
ATOM 1670 C CA . ARG A 1 208 ? -20.193 22.987 17.853 1.00 53.88 208 ARG A CA 1
ATOM 1671 C C . ARG A 1 208 ? -20.697 24.243 18.573 1.00 53.88 208 ARG A C 1
ATOM 1673 O O . ARG A 1 208 ? -20.750 24.216 19.793 1.00 53.88 208 ARG A O 1
ATOM 1680 N N . GLU A 1 209 ? -21.130 25.281 17.852 1.00 54.59 209 GLU A N 1
ATOM 1681 C CA . GLU A 1 209 ? -21.772 26.457 18.467 1.00 54.59 209 GLU A CA 1
ATOM 1682 C C . GLU A 1 209 ? -23.231 26.193 18.876 1.00 54.59 209 GLU A C 1
ATOM 1684 O O . GLU A 1 209 ? -23.644 26.638 19.942 1.00 54.59 209 GLU A O 1
ATOM 1689 N N . ALA A 1 210 ? -23.981 25.359 18.142 1.00 53.84 210 ALA A N 1
ATOM 1690 C CA . ALA A 1 210 ? -25.364 25.022 18.514 1.00 53.84 210 ALA A CA 1
ATOM 1691 C C . ALA A 1 210 ? -25.461 24.268 19.860 1.00 53.84 210 ALA A C 1
ATOM 1693 O O . ALA A 1 210 ? -26.310 24.577 20.685 1.00 53.84 210 ALA A O 1
ATOM 1694 N N . ARG A 1 211 ? -24.529 23.341 20.142 1.00 54.56 211 ARG A N 1
ATOM 1695 C CA . ARG A 1 211 ? -24.497 22.604 21.423 1.00 54.56 211 ARG A CA 1
ATOM 1696 C C . ARG A 1 211 ? -23.927 23.439 22.586 1.00 54.56 211 ARG A C 1
ATOM 1698 O O . ARG A 1 211 ? -24.124 23.070 23.741 1.00 54.56 211 ARG A O 1
ATOM 1705 N N . SER A 1 212 ? -23.212 24.533 22.298 1.00 57.69 212 SER A N 1
ATOM 1706 C CA . SER A 1 212 ? -22.748 25.481 23.324 1.00 57.69 212 SER A CA 1
ATOM 1707 C C . SER A 1 212 ? -23.901 26.355 23.809 1.00 57.69 212 SER A C 1
ATOM 1709 O O . SER A 1 212 ? -24.092 26.469 25.015 1.00 57.69 212 SER A O 1
ATOM 1711 N N . ASN A 1 213 ? -24.713 26.889 22.887 1.00 58.31 213 ASN A N 1
ATOM 1712 C CA . ASN A 1 213 ? -25.872 27.712 23.239 1.00 58.31 213 ASN A CA 1
ATOM 1713 C C . ASN A 1 213 ? -26.951 26.924 23.997 1.00 58.31 213 ASN A C 1
ATOM 1715 O O . ASN A 1 213 ? -27.460 27.442 24.986 1.00 58.31 213 ASN A O 1
ATOM 1719 N N . ASP A 1 214 ? -27.219 25.663 23.633 1.00 60.94 214 ASP A N 1
ATOM 1720 C CA . ASP A 1 214 ? -28.158 24.815 24.391 1.00 60.94 214 ASP A CA 1
ATOM 1721 C C . ASP A 1 214 ? -27.681 24.564 25.834 1.00 60.94 214 ASP A C 1
ATOM 1723 O O . ASP A 1 214 ? -28.474 24.566 26.773 1.00 60.94 214 ASP A O 1
ATOM 1727 N N . ARG A 1 215 ? -26.367 24.383 26.044 1.00 64.06 215 ARG A N 1
ATOM 1728 C CA . ARG A 1 215 ? -25.805 24.231 27.398 1.00 64.06 215 ARG A CA 1
ATOM 1729 C C . ARG A 1 215 ? -25.794 25.535 28.184 1.00 64.06 215 ARG A C 1
ATOM 1731 O O . ARG A 1 215 ? -25.936 25.483 29.396 1.00 64.06 215 ARG A O 1
ATOM 1738 N N . GLN A 1 216 ? -25.613 26.678 27.529 1.00 63.97 216 GLN A N 1
ATOM 1739 C CA . GLN A 1 216 ? -25.683 27.976 28.196 1.00 63.97 216 GLN A CA 1
ATOM 1740 C C . GLN A 1 216 ? -27.123 28.342 28.577 1.00 63.97 216 GLN A C 1
ATOM 1742 O O . GLN A 1 216 ? -27.330 28.847 29.674 1.00 63.97 216 GLN A O 1
ATOM 1747 N N . GLN A 1 217 ? -28.127 28.008 27.762 1.00 62.12 217 GLN A N 1
ATOM 1748 C CA . GLN A 1 217 ? -29.535 28.232 28.116 1.00 62.12 217 GLN A CA 1
ATOM 1749 C C . GLN A 1 217 ? -30.002 27.348 29.285 1.00 62.12 217 GLN A C 1
ATOM 1751 O O . GLN A 1 217 ? -30.645 27.860 30.191 1.00 62.12 217 GLN A O 1
ATOM 1756 N N . LEU A 1 218 ? -29.577 26.080 29.355 1.00 69.25 218 LEU A N 1
ATOM 1757 C CA . LEU A 1 218 ? -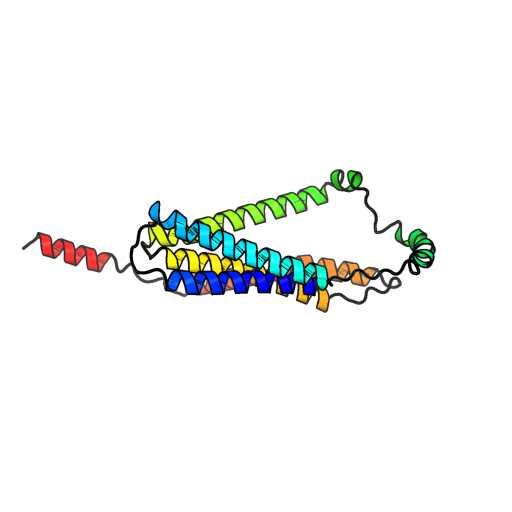29.897 25.168 30.471 1.00 69.25 218 LEU A CA 1
ATOM 1758 C C . LEU A 1 218 ? -29.257 25.533 31.826 1.00 69.25 218 LEU A C 1
ATOM 1760 O O . LEU A 1 218 ? -29.583 24.912 32.831 1.00 69.25 218 LEU A O 1
ATOM 1764 N N . ILE A 1 219 ? -28.318 26.482 31.864 1.00 67.06 219 ILE A N 1
ATOM 1765 C CA . ILE A 1 219 ? -27.653 26.939 33.100 1.00 67.06 219 ILE A CA 1
ATOM 1766 C C . ILE A 1 219 ? -28.244 28.279 33.587 1.00 67.06 219 ILE A C 1
ATOM 1768 O O . ILE A 1 219 ? -27.906 28.738 34.676 1.00 67.06 219 ILE A O 1
ATOM 1772 N N . THR A 1 220 ? -29.124 28.913 32.799 1.00 62.38 220 THR A N 1
ATOM 1773 C CA . THR A 1 220 ? -29.666 30.255 33.092 1.00 62.38 220 THR A CA 1
ATOM 1774 C C . THR A 1 220 ? -31.168 30.271 33.433 1.00 62.38 220 THR A C 1
ATOM 1776 O O . THR A 1 220 ? -31.706 31.352 33.664 1.00 62.38 220 THR A O 1
ATOM 1779 N N . GLU A 1 221 ? -31.826 29.108 33.498 1.00 52.75 221 GLU A N 1
ATOM 1780 C CA . GLU A 1 221 ? -33.146 28.892 34.132 1.00 52.75 221 GLU A CA 1
ATOM 1781 C C . GLU A 1 221 ? -32.987 28.071 35.417 1.00 52.75 221 GLU A C 1
ATOM 1783 O O . GLU A 1 221 ? -33.718 28.365 36.390 1.00 52.75 221 GLU A O 1
#